Protein 5Y90 (pdb70)

Organism: Homo sapiens (NCBI:txid9606)

Radius of gyration: 20.75 Å; Cα contacts (8 Å, |Δi|>4): 525; chains: 1; bounding box: 51×71×50 Å

Solvent-accessible surface area: 16632 Å² total; per-residue (Å²): 78,0,137,2,78,6,50,74,95,200,40,120,4,96,43,146,42,7,48,82,63,30,110,55,31,103,62,78,91,15,32,19,60,84,13,83,0,146,122,48,42,70,52,2,7,0,28,26,17,100,187,106,25,86,178,122,71,21,133,53,7,87,97,6,21,70,5,3,92,89,0,134,93,3,82,60,0,3,32,23,37,12,38,4,133,52,131,86,19,26,25,2,0,8,25,47,20,45,9,12,0,68,102,0,36,128,76,46,151,18,63,2,40,33,112,0,0,0,45,0,0,10,4,0,0,56,0,4,74,20,0,73,105,122,42,55,19,27,4,82,40,2,38,4,38,3,1,25,0,8,117,166,16,48,8,12,0,10,25,63,16,0,27,58,130,52,50,10,21,26,13,0,10,13,51,44,92,39,80,62,110,119,63,113,64,151,18,17,41,3,2,0,0,8,0,0,0,0,1,4,14,1,0,27,14,102,43,18,10,91,117,30,168,86,106,143,61,14,35,40,56,0,64,136,88,137,35,20,69,10,37,65,168,66,74,24,45,55,60,0,56,44,0,0,122,49,0,1,35,57,46,4,156,163,6,13,105,6,82,137,2,23,120,29,60,3,0,91,138,16,59,110,58,168,27,91,9,21,55,25,7,112,69,14,40,74,157,35,125,94,162,130,140,164,99,160,100,158,151,99,180,141,200,198

GO terms:
  GO:0045893 positive regulation of DNA-templated transcription (P, IMP)
  GO:0070374 positive regulation of ERK1 and ERK2 cascade (P, IMP)
  GO:0007165 signal transduction (P, TAS)
  GO:0038095 Fc-epsilon receptor signaling pathway (P, TAS)
  GO:0008545 JUN kinase kinase activity (F, TAS)
  GO:0005829 cytosol (C, TAS)
  GO:0090398 cellular senescence (P, TAS)
  GO:0007254 JNK cascade (P, TAS)
  GO:0005515 protein binding (F, IPI)
  GO:0032206 positive regulation of telomere maintenance (P, IMP)
  GO:0019899 enzyme binding (F, IPI)
  GO:0051019 mitogen-activated protein kinase binding (F, EXP)
  GO:0051019 mitogen-activated protein kinase binding (F, IPI)
  GO:0000287 magnesium ion binding (F, IDA)
  GO:0004708 MAP kinase kinase activity (F, IDA)
  GO:0034612 response to tumor necrosis factor (P, IDA)
  GO:0009408 response to heat (P, IDA)
  GO:0009411 response to UV (P, IDA)
  GO:0051403 stress-activated MAPK cascade (P, IDA)
  GO:0006970 response to osmotic stress (P, IDA)

Structure (mmCIF, N/CA/C/O backbone):
data_5Y90
#
_entry.id   5Y90
#
_cell.length_a   52.396
_cell.length_b   70.607
_cell.length_c   92.155
_cell.angle_alpha   90.00
_cell.angle_beta   90.00
_cell.angle_gamma   90.00
#
_symmetry.space_group_name_H-M   'P 21 21 21'
#
loop_
_entity.id
_entity.type
_entity.pdbx_description
1 polymer 'Dual specificity mitogen-activated protein kinase kinase 7'
2 non-polymer GLYCEROL
3 water water
#
loop_
_atom_site.group_PDB
_atom_site.id
_atom_site.type_symbol
_atom_site.label_atom_id
_atom_site.label_alt_id
_atom_site.label_comp_id
_atom_site.label_asym_id
_atom_site.label_entity_id
_atom_site.label_seq_id
_atom_site.pdbx_PDB_ins_code
_atom_site.Cartn_x
_atom_site.Cartn_y
_atom_site.Cartn_z
_atom_site.occupancy
_atom_site.B_iso_or_equiv
_atom_site.auth_seq_id
_atom_site.auth_comp_id
_atom_site.auth_asym_id
_atom_site.auth_atom_id
_atom_site.pdbx_PDB_model_num
ATOM 1 N N . THR A 1 1 ? -6.533 26.989 -30.660 1.00 48.27 119 THR A N 1
ATOM 2 C CA . THR A 1 1 ? -6.261 27.303 -29.200 1.00 42.28 119 THR A CA 1
ATOM 3 C C . THR A 1 1 ? -7.242 26.676 -28.210 1.00 56.19 119 THR A C 1
ATOM 4 O O . THR A 1 1 ? -8.503 26.688 -28.343 1.00 43.63 119 THR A O 1
ATOM 8 N N . GLY A 1 2 ? -6.647 26.133 -27.179 1.00 34.11 120 GLY A N 1
ATOM 9 C CA . GLY A 1 2 ? -7.430 25.635 -26.090 1.00 26.40 120 GLY A CA 1
ATOM 10 C C . GLY A 1 2 ? -7.599 26.720 -25.065 1.00 34.27 120 GLY A C 1
ATOM 11 O O . GLY A 1 2 ? -6.684 27.515 -24.870 1.00 33.64 120 GLY A O 1
ATOM 12 N N . TYR A 1 3 ? -8.726 26.710 -24.354 1.00 24.26 121 TYR A N 1
ATOM 13 C CA . TYR A 1 3 ? -8.902 27.603 -23.229 1.00 25.16 121 TYR A CA 1
ATOM 14 C C . TYR A 1 3 ? -9.091 26.725 -21.996 1.00 23.16 121 TYR A C 1
ATOM 15 O O . TYR A 1 3 ? -10.023 25.979 -21.938 1.00 24.51 121 TYR A O 1
ATOM 24 N N . LEU A 1 4 ? -8.202 26.822 -21.024 1.00 19.36 122 LEU A N 1
ATOM 25 C CA . LEU A 1 4 ? -8.240 25.963 -19.799 1.00 18.98 122 LEU A CA 1
ATOM 26 C C . LEU A 1 4 ? -8.447 26.841 -18.578 1.00 16.11 122 LEU A C 1
ATOM 27 O O . LEU A 1 4 ? -7.789 27.878 -18.469 1.00 19.46 122 LEU A O 1
ATOM 32 N N . THR A 1 5 ? -9.338 26.402 -17.686 1.00 15.73 123 THR A N 1
ATOM 33 C CA . THR A 1 5 ? -9.465 27.019 -16.373 1.00 15.85 123 THR A CA 1
ATOM 34 C C . THR A 1 5 ? -9.007 25.939 -15.395 1.00 15.07 123 THR A C 1
ATOM 35 O O . THR A 1 5 ? -9.643 24.885 -15.283 1.00 15.28 123 THR A O 1
ATOM 39 N N . ILE A 1 6 ? -7.847 26.165 -14.769 1.00 15.28 124 ILE A N 1
ATOM 40 C CA . ILE A 1 6 ? -7.255 25.143 -13.893 1.00 13.73 124 ILE A CA 1
ATOM 41 C C . ILE A 1 6 ? -6.393 25.915 -12.894 1.00 14.24 124 ILE A C 1
ATOM 42 O O . ILE A 1 6 ? -5.796 26.947 -13.198 1.00 14.86 124 ILE A O 1
ATOM 47 N N . GLY A 1 7 ? -6.287 25.360 -11.707 1.00 13.76 125 GLY A N 1
ATOM 48 C CA . GLY A 1 7 ? -5.449 25.985 -10.679 1.00 14.10 125 GLY A CA 1
ATOM 49 C C . GLY A 1 7 ? -5.880 27.375 -10.274 1.00 14.25 125 GLY A C 1
ATOM 50 O O . GLY A 1 7 ? -5.036 28.146 -9.762 1.00 14.78 125 GLY A O 1
ATOM 51 N N . GLY A 1 8 ? -7.150 27.685 -10.534 1.00 16.19 126 GLY A N 1
ATOM 52 C CA . GLY A 1 8 ? -7.701 29.007 -10.236 1.00 18.72 126 GLY A CA 1
ATOM 53 C C . GLY A 1 8 ? -7.510 30.080 -11.301 1.00 20.80 126 GLY A C 1
ATOM 54 O O . GLY A 1 8 ? -7.913 31.191 -11.125 1.00 26.39 126 GLY A O 1
ATOM 55 N N . GLN A 1 9 ? -6.838 29.694 -12.361 1.00 17.72 127 GLN A N 1
ATOM 56 C CA A GLN A 1 9 ? -6.429 30.644 -13.414 0.50 17.66 127 GLN A CA 1
ATOM 57 C CA B GLN A 1 9 ? -6.438 30.624 -13.419 0.50 19.41 127 GLN A CA 1
ATOM 58 C C . GLN A 1 9 ? -7.010 30.223 -14.793 1.00 19.45 127 GLN A C 1
ATOM 59 O O . GLN A 1 9 ? -7.353 29.074 -15.009 1.00 21.03 127 GLN A O 1
ATOM 70 N N . ARG A 1 10 ? -6.985 31.159 -15.706 1.00 19.26 128 ARG A N 1
ATOM 71 C CA . ARG A 1 10 ? -7.349 30.926 -17.114 1.00 19.49 128 ARG A CA 1
ATOM 72 C C . ARG A 1 10 ? -6.114 30.923 -17.962 1.00 19.42 128 ARG A C 1
ATOM 73 O O . ARG A 1 10 ? -5.245 31.845 -17.836 1.00 24.90 128 ARG A O 1
ATOM 81 N N . TYR A 1 11 ? -6.016 30.017 -18.900 1.00 18.48 129 TYR A N 1
ATOM 82 C CA . TYR A 1 11 ? -4.884 29.901 -19.781 1.00 21.32 129 TYR A CA 1
ATOM 83 C C . TYR A 1 11 ? -5.333 29.718 -21.211 1.00 21.57 129 TYR A C 1
ATOM 84 O O . TYR A 1 11 ? -6.257 28.980 -21.481 1.00 22.27 129 TYR A O 1
ATOM 93 N N . GLN A 1 12 ? -4.649 30.393 -22.136 1.00 24.04 130 GLN A N 1
ATOM 94 C CA A GLN A 1 12 ? -4.835 30.151 -23.545 0.50 26.84 130 GLN A CA 1
ATOM 95 C CA B GLN A 1 12 ? -4.731 30.114 -23.596 0.50 26.15 130 GLN A CA 1
ATOM 96 C C . GLN A 1 12 ? -3.697 29.096 -23.856 1.00 27.40 130 GLN A C 1
ATOM 97 O O . GLN A 1 12 ? -2.542 29.280 -23.560 1.00 38.94 130 GLN A O 1
ATOM 108 N N . ALA A 1 13 ? -4.045 27.943 -24.336 1.00 29.06 131 ALA A N 1
ATOM 109 C CA . ALA A 1 13 ? -3.082 26.842 -24.499 1.00 32.95 131 ALA A CA 1
ATOM 110 C C . ALA A 1 13 ? -3.168 26.279 -25.898 1.00 31.45 131 ALA A C 1
ATOM 111 O O . ALA A 1 13 ? -4.160 26.416 -26.494 1.00 35.59 131 ALA A O 1
ATOM 113 N N . GLU A 1 14 ? -2.098 25.663 -26.387 1.00 34.54 132 GLU A N 1
ATOM 114 C CA . GLU A 1 14 ? -2.079 24.855 -27.637 1.00 45.54 132 GLU A CA 1
ATOM 115 C C . GLU A 1 14 ? -1.898 23.375 -27.355 1.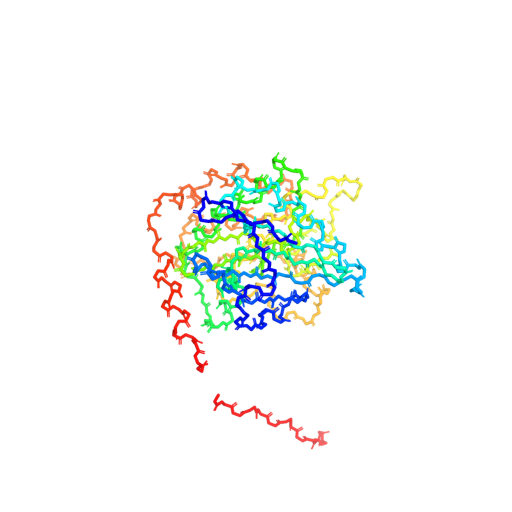00 31.72 132 GLU A C 1
ATOM 116 O O . GLU A 1 14 ? -1.193 22.997 -26.390 1.00 44.00 132 GLU A O 1
ATOM 122 N N . ILE A 1 15 ? -2.680 22.552 -28.062 1.00 45.58 133 ILE A N 1
ATOM 123 C CA . ILE A 1 15 ? -2.766 21.122 -27.745 1.00 34.10 133 ILE A CA 1
ATOM 124 C C . ILE A 1 15 ? -1.391 20.438 -27.869 1.00 36.05 133 ILE A C 1
ATOM 125 O O . ILE A 1 15 ? -0.982 19.742 -26.969 1.00 37.65 133 ILE A O 1
ATOM 130 N N . ASN A 1 16 ? -0.656 20.658 -28.976 1.00 30.76 134 ASN A N 1
ATOM 131 C CA . ASN A 1 16 ? 0.767 20.200 -29.077 1.00 36.69 134 ASN A CA 1
ATOM 132 C C . ASN A 1 16 ? 1.766 20.582 -27.868 1.00 35.70 134 ASN A C 1
ATOM 133 O O . ASN A 1 16 ? 2.762 19.873 -27.610 1.00 69.19 134 ASN A O 1
ATOM 138 N N . ASP A 1 17 ? 1.468 21.687 -27.180 1.00 37.11 135 ASP A N 1
ATOM 139 C CA . ASP A 1 17 ? 2.099 22.080 -25.856 1.00 36.57 135 ASP A CA 1
ATOM 140 C C . ASP A 1 17 ? 2.030 21.045 -24.681 1.00 29.26 135 ASP A C 1
ATOM 141 O O . ASP A 1 17 ? 3.060 20.862 -23.963 1.00 34.69 135 ASP A O 1
ATOM 146 N N . LEU A 1 18 ? 0.825 20.466 -24.399 1.00 29.93 136 LEU A N 1
ATOM 147 C CA . LEU A 1 18 ? 0.578 19.401 -23.418 1.00 21.76 136 LEU A CA 1
ATOM 148 C C . LEU A 1 18 ? 1.568 18.264 -23.621 1.00 19.08 136 LEU A C 1
ATOM 149 O O . LEU A 1 18 ? 1.773 17.765 -24.723 1.00 23.14 136 LEU A O 1
ATOM 154 N N . GLU A 1 19 ? 2.132 17.821 -22.512 1.00 18.74 137 GLU A N 1
ATOM 155 C CA . GLU A 1 19 ? 3.096 16.716 -22.547 1.00 20.85 137 GLU A CA 1
ATOM 156 C C . GLU A 1 19 ? 2.274 15.415 -22.501 1.00 18.07 137 GLU A C 1
ATOM 157 O O . GLU A 1 19 ? 1.462 15.207 -21.574 1.00 18.37 137 GLU A O 1
ATOM 163 N N . ASN A 1 20 ? 2.466 14.558 -23.474 1.00 19.62 138 ASN A N 1
ATOM 164 C CA . ASN A 1 20 ? 1.718 13.321 -23.536 1.00 19.31 138 ASN A CA 1
ATOM 165 C C . ASN A 1 20 ? 2.416 12.234 -22.713 1.00 19.71 138 ASN A C 1
ATOM 166 O O . ASN A 1 20 ? 3.502 11.787 -23.099 1.00 22.89 138 ASN A O 1
ATOM 171 N N . LEU A 1 21 ? 1.707 11.807 -21.653 1.00 18.30 139 LEU A N 1
ATOM 172 C CA . LEU A 1 21 ? 2.233 10.805 -20.723 1.00 19.84 139 LEU A CA 1
ATOM 173 C C . LEU A 1 21 ? 1.724 9.407 -21.034 1.00 21.38 139 LEU A C 1
ATOM 174 O O . LEU A 1 21 ? 2.023 8.481 -20.348 1.00 30.02 139 LEU A O 1
ATOM 179 N N . GLY A 1 22 ? 0.960 9.264 -22.110 1.00 20.55 140 GLY A N 1
ATOM 180 C CA . GLY A 1 22 ? 0.494 8.011 -22.637 1.00 24.57 140 GLY A CA 1
ATOM 181 C C . GLY A 1 22 ? -1.000 7.849 -22.606 1.00 21.30 140 GLY A C 1
ATOM 182 O O . GLY A 1 22 ? -1.733 8.545 -21.870 1.00 22.25 140 GLY A O 1
ATOM 183 N N . GLU A 1 23 ? -1.458 6.861 -23.369 1.00 24.11 141 GLU A N 1
ATOM 184 C CA . GLU A 1 23 ? -2.874 6.527 -23.428 1.00 24.52 141 GLU A CA 1
ATOM 185 C C . GLU A 1 23 ? -3.292 5.926 -22.077 1.00 27.35 141 GLU A C 1
ATOM 186 O O . GLU A 1 23 ? -2.531 5.183 -21.444 1.00 36.03 141 GLU A O 1
ATOM 192 N N . MET A 1 24 ? -4.525 6.208 -21.697 1.00 25.27 142 MET A N 1
ATOM 193 C CA A MET A 1 24 ? -5.116 5.719 -20.479 0.50 26.65 142 MET A CA 1
ATOM 194 C CA B MET A 1 24 ? -5.111 5.649 -20.503 0.50 29.82 142 MET A CA 1
ATOM 195 C C . MET A 1 24 ? -6.521 5.126 -20.665 1.00 34.34 142 MET A C 1
ATOM 196 O O . MET A 1 24 ? -7.211 5.405 -21.640 1.00 42.26 142 MET A O 1
ATOM 205 N N . GLY A 1 25 ? -6.924 4.271 -19.723 1.00 43.42 143 GLY A N 1
ATOM 206 C CA . GLY A 1 25 ? -8.306 3.801 -19.632 1.00 56.32 143 GLY A CA 1
ATOM 207 C C . GLY A 1 25 ? -8.762 3.216 -20.944 1.00 74.43 143 GLY A C 1
ATOM 208 O O . GLY A 1 25 ? -9.660 3.759 -21.609 1.00 116.32 143 GLY A O 1
ATOM 209 N N . SER A 1 26 ? -8.111 2.118 -21.330 1.00 69.54 144 SER A N 1
ATOM 210 C CA . SER A 1 26 ? -8.548 1.350 -22.502 1.00 115.41 144 SER A CA 1
ATOM 211 C C . SER A 1 26 ? -9.885 0.616 -22.260 1.00 154.43 144 SER A C 1
ATOM 212 O O . SER A 1 26 ? -10.522 0.152 -23.219 1.00 267.31 144 SER A O 1
ATOM 215 N N . GLY A 1 27 ? -10.305 0.528 -20.993 1.00 140.11 145 GLY A N 1
ATOM 216 C CA . GLY A 1 27 ? -11.534 -0.172 -20.609 1.00 129.16 145 GLY A CA 1
ATOM 217 C C . GLY A 1 27 ? -12.758 0.702 -20.357 1.00 171.94 145 GLY A C 1
ATOM 218 O O . GLY A 1 27 ? -13.282 0.717 -19.240 1.00 185.85 145 GLY A O 1
ATOM 219 N N . THR A 1 28 ? -13.202 1.435 -21.384 1.00 204.43 146 THR A N 1
ATOM 220 C CA . THR A 1 28 ? -14.479 2.198 -21.363 1.00 167.94 146 THR A CA 1
ATOM 221 C C . THR A 1 28 ? -14.563 3.173 -22.537 1.00 131.20 146 THR A C 1
ATOM 222 O O . THR A 1 28 ? -14.678 4.402 -22.340 1.00 153.88 146 THR A O 1
ATOM 226 N N . CYS A 1 29 ? -14.609 2.593 -23.735 1.00 102.24 147 CYS A N 1
ATOM 227 C CA . CYS A 1 29 ? -14.006 3.174 -24.919 1.00 100.29 147 CYS A CA 1
ATOM 228 C C . CYS A 1 29 ? -14.375 4.608 -25.271 1.00 152.12 147 CYS A C 1
ATOM 229 O O . CYS A 1 29 ? -15.404 5.183 -24.873 1.00 183.77 147 CYS A O 1
ATOM 232 N N . GLY A 1 30 ? -13.490 5.137 -26.090 1.00 81.66 148 GLY A N 1
ATOM 233 C CA . GLY A 1 30 ? -13.183 6.547 -26.109 1.00 71.88 148 GLY A CA 1
ATOM 234 C C . GLY A 1 30 ? -11.681 6.608 -25.795 1.00 57.12 148 GLY A C 1
ATOM 235 O O . GLY A 1 30 ? -11.195 5.994 -24.847 1.00 91.65 148 GLY A O 1
ATOM 236 N N . GLN A 1 31 ? -10.975 7.348 -26.631 1.00 31.60 149 GLN A N 1
ATOM 237 C CA . GLN A 1 31 ? -9.527 7.591 -26.521 1.00 25.93 149 GLN A CA 1
ATOM 238 C C . GLN A 1 31 ? -9.234 8.673 -25.517 1.00 21.62 149 GLN A C 1
ATOM 239 O O . GLN A 1 31 ? -9.777 9.792 -25.622 1.00 22.51 149 GLN A O 1
ATOM 245 N N . VAL A 1 32 ? -8.393 8.357 -24.518 1.00 21.47 150 VAL A N 1
ATOM 246 C CA . VAL A 1 32 ? -8.081 9.276 -23.433 1.00 17.22 150 VAL A CA 1
ATOM 247 C C . VAL A 1 32 ? -6.578 9.232 -23.221 1.00 18.43 150 VAL A C 1
ATOM 248 O O . VAL A 1 32 ? -5.972 8.138 -23.230 1.00 21.97 150 VAL A O 1
ATOM 252 N N . TRP A 1 33 ? -5.996 10.418 -22.996 1.00 15.62 151 TRP A N 1
ATOM 253 C CA . TRP A 1 33 ? -4.570 10.574 -22.793 1.00 15.77 151 TRP A CA 1
ATOM 254 C C . TRP A 1 33 ? -4.286 11.175 -21.441 1.00 14.88 151 TRP A C 1
ATOM 255 O O . TRP A 1 33 ? -4.939 12.119 -21.022 1.00 15.46 151 TRP A O 1
ATOM 266 N N . LYS A 1 34 ? -3.306 10.627 -20.744 1.00 14.99 152 LYS A N 1
ATOM 267 C CA . LYS A 1 34 ? -2.776 11.288 -19.541 1.00 14.40 152 LYS A CA 1
ATOM 268 C C . LYS A 1 34 ? -1.800 12.361 -19.974 1.00 14.07 152 LYS A C 1
ATOM 269 O O . LYS A 1 34 ? -0.883 12.041 -20.745 1.00 16.51 152 LYS A O 1
ATOM 275 N N . MET A 1 35 ? -2.014 13.621 -19.550 1.00 13.62 153 MET A N 1
ATOM 276 C CA . MET A 1 35 ? -1.161 14.675 -20.066 1.00 14.41 153 MET A CA 1
ATOM 277 C C . MET A 1 35 ? -0.752 15.599 -18.923 1.00 14.58 153 MET A C 1
ATOM 278 O O . MET A 1 35 ? -1.497 15.820 -17.969 1.00 15.93 153 MET A O 1
ATOM 283 N N . ARG A 1 36 ? 0.414 16.218 -19.077 1.00 15.49 154 ARG A N 1
ATOM 284 C CA . ARG A 1 36 ? 0.830 17.277 -18.165 1.00 15.17 154 ARG A CA 1
ATOM 285 C C . ARG A 1 36 ? 0.705 18.632 -18.834 1.00 15.61 154 ARG A C 1
ATOM 286 O O . ARG A 1 36 ? 1.184 18.829 -19.982 1.00 17.16 154 ARG A O 1
ATOM 294 N N . PHE A 1 37 ? 0.085 19.579 -18.150 1.00 15.09 155 PHE A N 1
ATOM 295 C CA . PHE A 1 37 ? 0.082 20.954 -18.581 1.00 16.09 155 PHE A CA 1
ATOM 296 C C . PHE A 1 37 ? 1.350 21.627 -18.117 1.00 17.93 155 PHE A C 1
ATOM 297 O O . PHE A 1 37 ? 1.522 21.868 -16.898 1.00 17.57 155 PHE A O 1
ATOM 305 N N . ARG A 1 38 ? 2.256 21.872 -19.055 1.00 19.22 156 ARG A N 1
ATOM 306 C CA . ARG A 1 38 ? 3.593 22.253 -18.671 1.00 21.43 156 ARG A CA 1
ATOM 307 C C . ARG A 1 38 ? 3.640 23.609 -17.912 1.00 22.28 156 ARG A C 1
ATOM 308 O O . ARG A 1 38 ? 4.505 23.756 -17.010 1.00 31.36 156 ARG A O 1
ATOM 316 N N . LYS A 1 39 ? 2.691 24.510 -18.157 1.00 21.89 157 LYS A N 1
ATOM 317 C CA . LYS A 1 39 ? 2.669 25.842 -17.503 1.00 25.82 157 LYS A CA 1
ATOM 318 C C . LYS A 1 39 ? 2.433 25.763 -15.992 1.00 25.18 157 LYS A C 1
ATOM 319 O O . LYS A 1 39 ? 2.848 26.645 -15.262 1.00 29.64 157 LYS A O 1
ATOM 325 N N . THR A 1 40 ? 1.708 24.722 -15.518 1.00 19.35 158 THR A N 1
ATOM 326 C CA . THR A 1 40 ? 1.336 24.649 -14.128 1.00 21.98 158 THR A CA 1
ATOM 327 C C . THR A 1 40 ? 1.868 23.412 -13.430 1.00 21.28 158 THR A C 1
ATOM 328 O O . THR A 1 40 ? 1.866 23.421 -12.215 1.00 25.81 158 THR A O 1
ATOM 332 N N . GLY A 1 41 ? 2.135 22.322 -14.173 1.00 18.94 159 GLY A N 1
ATOM 333 C CA . GLY A 1 41 ? 2.398 21.012 -13.594 1.00 19.40 159 GLY A CA 1
ATOM 334 C C . GLY A 1 41 ? 1.206 20.143 -13.297 1.00 17.71 159 GLY A C 1
ATOM 335 O O . GLY A 1 41 ? 1.409 19.004 -12.857 1.00 17.94 159 GLY A O 1
ATOM 336 N N . HIS A 1 42 ? 0.011 20.639 -13.568 1.00 14.88 160 HIS A N 1
ATOM 337 C CA . HIS A 1 42 ? -1.115 19.750 -13.364 1.00 13.99 160 HIS A CA 1
ATOM 338 C C . HIS A 1 42 ? -1.049 18.612 -14.358 1.00 14.03 160 HIS A C 1
ATOM 339 O O . HIS A 1 42 ? -0.716 18.780 -15.540 1.00 15.01 160 HIS A O 1
ATOM 346 N N . VAL A 1 43 ? -1.453 17.459 -13.862 1.00 13.22 161 VAL A N 1
ATOM 347 C CA . VAL A 1 43 ? -1.571 16.238 -14.654 1.00 13.58 161 VAL A CA 1
ATOM 348 C C . VAL A 1 43 ? -3.053 15.936 -14.792 1.00 13.21 161 VAL A C 1
ATOM 349 O O . VAL A 1 43 ? -3.773 15.828 -13.796 1.00 14.22 161 VAL A O 1
ATOM 353 N N . ILE A 1 44 ? -3.516 15.825 -16.024 1.00 13.14 162 ILE A N 1
ATOM 354 C CA . ILE A 1 44 ? -4.930 15.816 -16.372 1.00 11.96 162 ILE A CA 1
ATOM 355 C C . ILE A 1 44 ? -5.211 14.653 -17.337 1.00 11.89 162 ILE A C 1
ATOM 356 O O . ILE A 1 44 ? -4.294 14.013 -17.857 1.00 13.57 162 ILE A O 1
ATOM 361 N N . ALA A 1 45 ? -6.505 14.402 -17.547 1.00 11.65 163 ALA A N 1
ATOM 362 C CA . ALA A 1 45 ? -6.961 13.450 -18.560 1.00 11.93 163 ALA A CA 1
ATOM 363 C C . ALA A 1 45 ? -7.443 14.263 -19.736 1.00 13.39 163 ALA A C 1
ATOM 364 O O . ALA A 1 45 ? -8.108 15.259 -19.582 1.00 18.15 163 ALA A O 1
ATOM 366 N N . VAL A 1 46 ? -7.065 13.862 -20.941 1.00 11.65 164 VAL A N 1
ATOM 367 C CA . VAL A 1 46 ? -7.524 14.559 -22.121 1.00 11.96 164 VAL A CA 1
ATOM 368 C C . VAL A 1 46 ? -8.237 13.561 -23.016 1.00 12.64 164 VAL A C 1
ATOM 369 O O . VAL A 1 46 ? -7.623 12.632 -23.574 1.00 14.65 164 VAL A O 1
ATOM 373 N N . LYS A 1 47 ? -9.542 13.725 -23.167 1.00 12.04 165 LYS A N 1
ATOM 374 C CA A LYS A 1 47 ? -10.342 12.870 -24.051 0.50 13.70 165 LYS A CA 1
ATOM 375 C CA B LYS A 1 47 ? -10.319 12.885 -24.066 0.50 14.09 165 LYS A CA 1
ATOM 376 C C . LYS A 1 47 ? -10.176 13.405 -25.476 1.00 13.82 165 LYS A C 1
ATOM 377 O O . LYS A 1 47 ? -10.271 14.587 -25.711 1.00 18.13 165 LYS A O 1
ATOM 388 N N . GLN A 1 48 ? -9.980 12.499 -26.447 1.00 15.59 166 GLN A N 1
ATOM 389 C CA . GLN A 1 48 ? -9.932 12.858 -27.862 1.00 16.82 166 GLN A CA 1
ATOM 390 C C . GLN A 1 48 ? -11.144 12.347 -28.566 1.00 16.89 166 GLN A C 1
ATOM 391 O O . GLN A 1 48 ? -11.324 11.139 -28.705 1.00 23.11 166 GLN A O 1
ATOM 397 N N . MET A 1 49 ? -12.015 13.246 -29.005 1.00 15.17 167 MET A N 1
ATOM 398 C CA . MET A 1 49 ? -13.190 12.913 -29.753 1.00 15.51 167 MET A CA 1
ATOM 399 C C . MET A 1 49 ? -12.930 13.215 -31.215 1.00 15.76 167 MET A C 1
ATOM 400 O O . MET A 1 49 ? -12.815 14.386 -31.613 1.00 16.20 167 MET A O 1
ATOM 405 N N . ARG A 1 50 ? -12.768 12.157 -32.002 1.00 18.24 168 ARG A N 1
ATOM 406 C CA . ARG A 1 50 ? -12.413 12.329 -33.404 1.00 19.13 168 ARG A CA 1
ATOM 407 C C . ARG A 1 50 ? -13.632 12.705 -34.219 1.00 18.06 168 ARG A C 1
ATOM 408 O O . ARG A 1 50 ? -14.750 12.154 -34.074 1.00 21.96 168 ARG A O 1
ATOM 416 N N . ARG A 1 51 ? -13.416 13.657 -35.151 1.00 19.51 169 ARG A N 1
ATOM 417 C CA . ARG A 1 51 ? -14.465 14.042 -36.061 1.00 20.65 169 ARG A CA 1
ATOM 418 C C . ARG A 1 51 ? -14.945 12.867 -36.887 1.00 23.02 169 ARG A C 1
ATOM 419 O O . ARG A 1 51 ? -16.132 12.817 -37.114 1.00 26.97 169 ARG A O 1
ATOM 427 N N . SER A 1 52 ? -14.019 11.913 -37.167 1.00 27.02 170 SER A N 1
ATOM 428 C CA . SER A 1 52 ? -14.306 10.689 -37.892 1.00 31.24 170 SER A CA 1
ATOM 429 C C . SER A 1 52 ? -14.980 9.637 -37.050 1.00 31.57 170 SER A C 1
ATOM 430 O O . SER A 1 52 ? -15.314 8.548 -37.584 1.00 40.74 170 SER A O 1
ATOM 433 N N . GLY A 1 53 ? -15.132 9.869 -35.743 1.00 29.56 171 GLY A N 1
ATOM 434 C CA . GLY A 1 53 ? -15.463 8.767 -34.859 1.00 35.51 171 GLY A CA 1
ATOM 435 C C . GLY A 1 53 ? -16.882 8.243 -34.987 1.00 40.58 171 GLY A C 1
ATOM 436 O O . GLY A 1 53 ? -17.739 8.822 -35.702 1.00 37.77 171 GLY A O 1
ATOM 437 N N . ASN A 1 54 ? -17.146 7.150 -34.274 1.00 47.51 172 ASN A N 1
ATOM 438 C CA . ASN A 1 54 ? -18.460 6.555 -34.301 1.00 56.36 172 ASN A CA 1
ATOM 439 C C . ASN A 1 54 ? -19.457 7.582 -33.966 1.00 51.92 172 ASN A C 1
ATOM 440 O O . ASN A 1 54 ? -19.237 8.283 -32.886 1.00 38.45 172 ASN A O 1
ATOM 445 N N . LYS A 1 55 ? -20.577 7.731 -34.644 1.00 57.80 173 LYS A N 1
ATOM 446 C CA . LYS A 1 55 ? -21.518 8.840 -34.344 1.00 39.76 173 LYS A CA 1
ATOM 447 C C . LYS A 1 55 ? -22.248 8.737 -32.960 1.00 39.46 173 LYS A C 1
ATOM 448 O O . LYS A 1 55 ? -22.519 9.773 -32.274 1.00 37.69 173 LYS A O 1
ATOM 454 N N . GLU A 1 56 ? -22.487 7.495 -32.549 1.00 43.92 174 GLU A N 1
ATOM 455 C CA . GLU A 1 56 ? -23.205 7.213 -31.291 1.00 43.89 174 GLU A CA 1
ATOM 456 C C . GLU A 1 56 ? -22.276 7.544 -30.142 1.00 42.06 174 GLU A C 1
ATOM 457 O O . GLU A 1 56 ? -22.696 8.167 -29.169 1.00 41.73 174 GLU A O 1
ATOM 463 N N . GLU A 1 57 ? -21.016 7.120 -30.257 1.00 35.77 175 GLU A N 1
ATOM 464 C CA . GLU A 1 57 ? -20.024 7.482 -29.244 1.00 38.43 175 GLU A CA 1
ATOM 465 C C . GLU A 1 57 ? -19.858 8.992 -29.116 1.00 26.65 175 GLU A C 1
ATOM 466 O O . GLU A 1 57 ? -19.854 9.540 -27.975 1.00 25.24 175 GLU A O 1
ATOM 472 N N . ASN A 1 58 ? -19.771 9.693 -30.258 1.00 25.20 176 ASN A N 1
ATOM 473 C CA . ASN A 1 58 ? -19.638 11.163 -30.188 1.00 20.88 176 ASN A CA 1
ATOM 474 C C . ASN A 1 58 ? -20.812 11.832 -29.584 1.00 21.74 176 ASN A C 1
ATOM 475 O O . ASN A 1 58 ? -20.656 12.779 -28.828 1.00 19.69 176 ASN A O 1
ATOM 480 N N . LYS A 1 59 ? -21.996 11.301 -29.866 1.00 22.70 177 LYS A N 1
ATOM 481 C CA . LYS A 1 59 ? -23.228 11.845 -29.358 1.00 25.71 177 LYS A CA 1
ATOM 482 C C . LYS A 1 59 ? -23.173 11.812 -27.809 1.00 21.25 177 LYS A C 1
ATOM 483 O O . LYS A 1 59 ? -23.513 12.751 -27.121 1.00 22.13 177 LYS A O 1
ATOM 489 N N . ARG A 1 60 ? -22.743 10.652 -27.272 1.00 23.02 178 ARG A N 1
ATOM 490 C CA A ARG A 1 60 ? -22.725 10.461 -25.830 0.50 23.34 178 ARG A CA 1
ATOM 491 C CA B ARG A 1 60 ? -22.673 10.379 -25.827 0.50 21.56 178 ARG A CA 1
ATOM 492 C C . ARG A 1 60 ? -21.650 11.383 -25.233 1.00 20.08 178 ARG A C 1
ATOM 493 O O . ARG A 1 60 ? -21.872 12.000 -24.202 1.00 20.69 178 ARG A O 1
ATOM 508 N N . ILE A 1 61 ? -20.477 11.444 -25.838 1.00 17.31 179 ILE A N 1
ATOM 509 C CA . ILE A 1 61 ? -19.424 12.326 -25.382 1.00 16.51 179 ILE A CA 1
ATOM 510 C C . ILE A 1 61 ? -19.899 13.741 -25.245 1.00 15.52 179 ILE A C 1
ATOM 511 O O . ILE A 1 61 ? -19.693 14.440 -24.232 1.00 14.59 179 ILE A O 1
ATOM 516 N N . LEU A 1 62 ? -20.581 14.246 -26.275 1.00 15.61 180 LEU A N 1
ATOM 517 C CA . LEU A 1 62 ? -21.061 15.609 -26.275 1.00 15.49 180 LEU A CA 1
ATOM 518 C C . LEU A 1 62 ? -22.140 15.864 -25.240 1.00 17.32 180 LEU A C 1
ATOM 519 O O . LEU A 1 62 ? -22.167 16.889 -24.603 1.00 16.07 180 LEU A O 1
ATOM 524 N N . MET A 1 63 ? -23.066 14.906 -25.082 1.00 16.80 181 MET A N 1
ATOM 525 C CA A MET A 1 63 ? -24.148 15.059 -24.075 0.50 17.95 181 MET A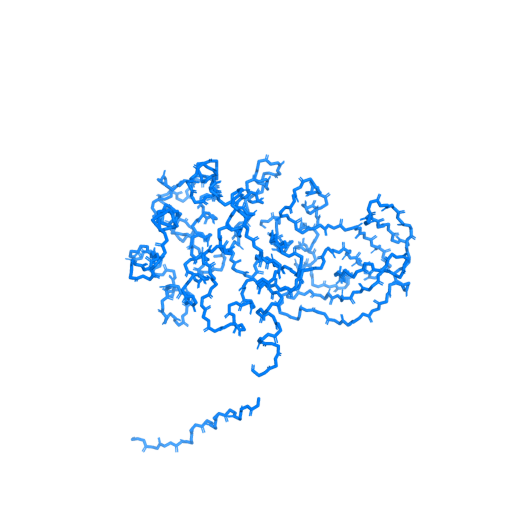 CA 1
ATOM 526 C CA B MET A 1 63 ? -24.148 15.070 -24.079 0.50 18.47 181 MET A CA 1
ATOM 527 C C . MET A 1 63 ? -23.546 15.115 -22.665 1.00 16.33 181 MET A C 1
ATOM 528 O O . MET A 1 63 ? -23.960 15.904 -21.792 1.00 18.55 181 MET A O 1
ATOM 537 N N . ASP A 1 64 ? -22.635 14.204 -22.423 1.00 14.63 182 ASP A N 1
ATOM 538 C CA . ASP A 1 64 ? -21.960 14.162 -21.138 1.00 15.88 182 ASP A CA 1
ATOM 539 C C . ASP A 1 64 ? -21.196 15.468 -20.856 1.00 14.75 182 ASP A C 1
ATOM 540 O O . ASP A 1 64 ? -21.217 16.018 -19.763 1.00 14.82 182 ASP A O 1
ATOM 545 N N . LEU A 1 65 ? -20.463 15.937 -21.886 1.00 13.72 183 LEU A N 1
ATOM 546 C CA . LEU A 1 65 ? -19.717 17.174 -21.741 1.00 14.11 183 LEU A CA 1
ATOM 547 C C . LEU A 1 65 ? -20.635 18.326 -21.395 1.00 16.17 183 LEU A C 1
ATOM 548 O O . LEU A 1 65 ? -20.297 19.154 -20.569 1.00 15.69 183 LEU A O 1
ATOM 553 N N . ASP A 1 66 ? -21.769 18.396 -22.034 1.00 14.74 184 ASP A N 1
ATOM 554 C CA . ASP A 1 66 ? -22.705 19.466 -21.775 1.00 17.44 184 ASP A CA 1
ATOM 555 C C . ASP A 1 66 ? -23.072 19.557 -20.269 1.00 17.05 184 ASP A C 1
ATOM 556 O O . ASP A 1 66 ? -23.131 20.615 -19.695 1.00 18.62 184 ASP A O 1
ATOM 561 N N . VAL A 1 67 ? -23.274 18.394 -19.651 1.00 14.67 185 VAL A N 1
ATOM 562 C CA . VAL A 1 67 ? -23.615 18.353 -18.230 1.00 15.32 185 VAL A CA 1
ATOM 563 C C . VAL A 1 67 ? -22.433 18.694 -17.386 1.00 14.77 185 VAL A C 1
ATOM 564 O O . VAL A 1 67 ? -22.539 19.503 -16.473 1.00 16.54 185 VAL A O 1
ATOM 568 N N . VAL A 1 68 ? -21.255 18.162 -17.721 1.00 14.15 186 VAL A N 1
ATOM 569 C CA A VAL A 1 68 ? -20.062 18.455 -16.944 0.50 14.81 186 VAL A CA 1
ATOM 570 C CA B VAL A 1 68 ? -20.064 18.468 -16.902 0.50 15.26 186 VAL A CA 1
ATOM 571 C C . VAL A 1 68 ? -19.752 19.950 -16.946 1.00 16.97 186 VAL A C 1
ATOM 572 O O . VAL A 1 68 ? -19.426 20.513 -15.911 1.00 19.12 186 VAL A O 1
ATOM 579 N N . LEU A 1 69 ? -19.913 20.595 -18.127 1.00 16.81 187 LEU A N 1
ATOM 580 C CA . LEU A 1 69 ? -19.593 22.015 -18.301 1.00 18.95 187 LEU A CA 1
ATOM 581 C C . LEU A 1 69 ? -20.455 22.841 -17.391 1.00 22.23 187 LEU A C 1
ATOM 582 O O . LEU A 1 69 ? -20.028 23.917 -17.005 1.00 27.50 187 LEU A O 1
ATOM 587 N N . LYS A 1 70 ? -21.674 22.386 -17.060 1.00 17.12 188 LYS A N 1
ATOM 588 C CA . LYS A 1 70 ? -22.563 23.174 -16.217 1.00 18.89 188 LYS A CA 1
ATOM 589 C C . LYS A 1 70 ? -22.614 22.659 -14.770 1.00 16.67 188 LYS A C 1
ATOM 590 O O . LYS A 1 70 ? -23.411 23.111 -14.011 1.00 18.26 188 LYS A O 1
ATOM 596 N N . SER A 1 71 ? -21.659 21.815 -14.397 1.00 17.44 189 SER A N 1
ATOM 597 C CA . SER A 1 71 ? -21.590 21.184 -13.051 1.00 16.97 189 SER A CA 1
ATOM 598 C C . SER A 1 71 ? -20.361 21.574 -12.280 1.00 17.92 189 SER A C 1
ATOM 599 O O . SER A 1 71 ? -19.945 20.909 -11.331 1.00 16.25 189 SER A O 1
ATOM 602 N N . HIS A 1 72 ? -19.758 22.715 -12.634 1.00 20.01 190 HIS A N 1
ATOM 603 C CA . HIS A 1 72 ? -18.572 23.190 -11.968 1.00 24.36 190 HIS A CA 1
ATOM 604 C C . HIS A 1 72 ? -18.758 23.384 -10.467 1.00 25.35 190 HIS A C 1
ATOM 605 O O . HIS A 1 72 ? -17.792 23.284 -9.691 1.00 29.06 190 HIS A O 1
ATOM 612 N N . ASP A 1 73 ? -20.006 23.657 -10.078 1.00 22.19 191 ASP A N 1
ATOM 613 C CA . ASP A 1 73 ? -20.305 23.964 -8.664 1.00 23.88 191 ASP A CA 1
ATOM 614 C C . ASP A 1 73 ? -20.585 22.681 -7.813 1.00 24.43 191 ASP A C 1
ATOM 615 O O . ASP A 1 73 ? -20.950 22.801 -6.665 1.00 28.87 191 ASP A O 1
ATOM 620 N N . CYS A 1 74 ? -20.530 21.503 -8.423 1.00 17.51 192 CYS A N 1
ATOM 621 C CA . CYS A 1 74 ? -20.646 20.275 -7.663 1.00 15.83 192 CYS A CA 1
ATOM 622 C C . CYS A 1 74 ? -19.257 19.685 -7.377 1.00 16.58 192 CYS A C 1
ATOM 623 O O . CYS A 1 74 ? -18.596 19.241 -8.332 1.00 17.20 192 CYS A O 1
ATOM 626 N N . PRO A 1 75 ? -18.881 19.574 -6.078 1.00 17.93 193 PRO A N 1
ATOM 627 C CA . PRO A 1 75 ? -17.597 19.039 -5.729 1.00 19.13 193 PRO A CA 1
ATOM 628 C C . PRO A 1 75 ? -17.430 17.538 -5.991 1.00 15.47 193 PRO A C 1
ATOM 629 O O . PRO A 1 75 ? -16.331 17.010 -5.862 1.00 18.26 193 PRO A O 1
ATOM 633 N N . TYR A 1 76 ? -18.526 16.872 -6.328 1.00 12.66 194 TYR A N 1
ATOM 634 C CA . TYR A 1 76 ? -18.602 15.443 -6.378 1.00 12.07 194 TYR A CA 1
ATOM 635 C C . TYR A 1 76 ? -18.740 14.896 -7.771 1.00 12.77 194 TYR A C 1
ATOM 636 O O . TYR A 1 76 ? -19.004 13.724 -7.940 1.00 12.99 194 TYR A O 1
ATOM 645 N N . ILE A 1 77 ? -18.561 15.747 -8.789 1.00 12.55 195 ILE A N 1
ATOM 646 C CA . ILE A 1 77 ? -18.590 15.358 -10.196 1.00 12.76 195 ILE A CA 1
ATOM 647 C C . ILE A 1 77 ? -17.251 15.751 -10.786 1.00 12.92 195 ILE A C 1
ATOM 648 O O . ILE A 1 77 ? -16.767 16.856 -10.568 1.00 13.20 195 ILE A O 1
ATOM 653 N N . VAL A 1 78 ? -16.617 14.873 -11.550 1.00 12.81 196 VAL A N 1
ATOM 654 C CA A VAL A 1 78 ? -15.339 15.244 -12.169 0.50 12.89 196 VAL A CA 1
ATOM 655 C CA B VAL A 1 78 ? -15.346 15.188 -12.205 0.50 13.82 196 VAL A CA 1
ATOM 656 C C . VAL A 1 78 ? -15.467 16.488 -13.032 1.00 15.44 196 VAL A C 1
ATOM 657 O O . VAL A 1 78 ? -16.442 16.662 -13.758 1.00 16.84 196 VAL A O 1
ATOM 664 N N . GLN A 1 79 ? -14.453 17.344 -12.944 1.00 16.01 197 GLN A N 1
ATOM 665 C CA . GLN A 1 79 ? -14.489 18.607 -13.635 1.00 16.36 197 GLN A CA 1
ATOM 666 C C . GLN A 1 79 ? -13.871 18.640 -14.986 1.00 12.94 197 GLN A C 1
ATOM 667 O O . GLN A 1 79 ? -12.930 17.910 -15.286 1.00 13.25 197 GLN A O 1
ATOM 673 N N . CYS A 1 80 ? -14.448 19.509 -15.826 1.00 13.44 198 CYS A N 1
ATOM 674 C CA . CYS A 1 80 ? -13.825 19.784 -17.114 1.00 13.33 198 CYS A CA 1
ATOM 675 C C . CYS A 1 80 ? -13.094 21.126 -17.030 1.00 12.77 198 CYS A C 1
ATOM 676 O O . CYS A 1 80 ? -13.668 22.147 -16.665 1.00 16.13 198 CYS A O 1
ATOM 679 N N . PHE A 1 81 ? -11.816 21.096 -17.397 1.00 12.24 199 PHE A N 1
ATOM 680 C CA . PHE A 1 81 ? -10.982 22.285 -17.409 1.00 12.14 199 PHE A CA 1
ATOM 681 C C . PHE A 1 81 ? -11.140 23.123 -18.659 1.00 13.24 199 PHE A C 1
ATOM 682 O O . PHE A 1 81 ? -10.834 24.287 -18.672 1.00 17.24 199 PHE A O 1
ATOM 690 N N . GLY A 1 82 ? -11.583 22.528 -19.746 1.00 12.64 200 GLY A N 1
ATOM 691 C CA . GLY A 1 82 ? -11.750 23.237 -21.015 1.00 13.07 200 GLY A CA 1
ATOM 692 C C . GLY A 1 82 ? -11.619 22.296 -22.166 1.00 12.79 200 GLY A C 1
ATOM 693 O O . GLY A 1 82 ? -11.533 21.078 -22.016 1.00 12.64 200 GLY A O 1
ATOM 694 N N . THR A 1 83 ? -11.618 22.902 -23.343 1.00 13.41 201 THR A N 1
ATOM 695 C CA . THR A 1 83 ? -11.622 22.141 -24.592 1.00 14.84 201 THR A CA 1
ATOM 696 C C . THR A 1 83 ? -10.715 22.789 -25.603 1.00 16.13 201 THR A C 1
ATOM 697 O O . THR A 1 83 ? -10.428 23.987 -25.541 1.00 18.84 201 THR A O 1
ATOM 701 N N . PHE A 1 84 ? -10.285 21.958 -26.590 1.00 16.09 202 PHE A N 1
ATOM 702 C CA . PHE A 1 84 ? -9.567 22.439 -27.759 1.00 17.28 202 PHE A CA 1
ATOM 703 C C . PHE A 1 84 ? -10.348 21.868 -28.945 1.00 17.11 202 PHE A C 1
ATOM 704 O O . PHE A 1 84 ? -10.535 20.634 -29.025 1.00 20.16 202 PHE A O 1
ATOM 712 N N . ILE A 1 85 ? -10.702 22.730 -29.901 1.00 17.00 203 ILE A N 1
ATOM 713 C CA . ILE A 1 85 ? -11.330 22.264 -31.103 1.00 16.40 203 ILE A CA 1
ATOM 714 C C . ILE A 1 85 ? -10.343 22.436 -32.281 1.00 17.70 203 ILE A C 1
ATOM 715 O O . ILE A 1 85 ? -9.766 23.539 -32.457 1.00 21.37 203 ILE A O 1
ATOM 720 N N . THR A 1 86 ? -10.063 21.338 -32.978 1.00 17.07 204 THR A N 1
ATOM 721 C CA . THR A 1 86 ? -9.186 21.373 -34.144 1.00 18.80 204 THR A CA 1
ATOM 722 C C . THR A 1 86 ? -9.992 20.898 -35.383 1.00 19.88 204 THR A C 1
ATOM 723 O O . THR A 1 86 ? -11.180 20.598 -35.300 1.00 19.33 204 THR A O 1
ATOM 727 N N . ASN A 1 87 ? -9.377 20.907 -36.583 1.00 23.60 205 ASN A N 1
ATOM 728 C CA A ASN A 1 87 ? -10.035 20.494 -37.815 0.50 24.56 205 ASN A CA 1
ATOM 729 C CA B ASN A 1 87 ? -10.216 20.497 -37.767 0.50 25.31 205 ASN A CA 1
ATOM 730 C C . ASN A 1 87 ? -10.620 19.060 -37.711 1.00 23.31 205 ASN A C 1
ATOM 731 O O . ASN A 1 87 ? -11.608 18.751 -38.331 1.00 30.12 205 ASN A O 1
ATOM 740 N N . THR A 1 88 ? -9.903 18.200 -36.934 1.00 22.12 206 THR A N 1
ATOM 741 C CA . THR A 1 88 ? -10.180 16.808 -36.924 1.00 21.55 206 THR A CA 1
ATOM 742 C C . THR A 1 88 ? -10.575 16.238 -35.589 1.00 20.54 206 THR A C 1
ATOM 743 O O . THR A 1 88 ? -10.977 15.111 -35.520 1.00 20.63 206 THR A O 1
ATOM 747 N N . ASP A 1 89 ? -10.541 17.045 -34.523 1.00 19.79 207 ASP A N 1
ATOM 748 C CA . ASP A 1 89 ? -10.705 16.461 -33.172 1.00 16.76 207 ASP A CA 1
ATOM 749 C C . ASP A 1 89 ? -11.302 17.555 -32.267 1.00 15.88 207 ASP A C 1
ATOM 750 O O . ASP A 1 89 ? -11.172 18.762 -32.507 1.00 17.28 207 ASP A O 1
ATOM 755 N N . VAL A 1 90 ? -11.877 17.062 -31.172 1.00 15.36 208 VAL A N 1
ATOM 756 C CA . VAL A 1 90 ? -12.111 17.882 -29.970 1.00 15.18 208 VAL A CA 1
ATOM 757 C C . VAL A 1 90 ? -11.341 17.188 -28.845 1.00 14.81 208 VAL A C 1
ATOM 758 O O . VAL A 1 90 ? -11.493 15.963 -28.638 1.00 15.77 208 VAL A O 1
ATOM 762 N N . PHE A 1 91 ? -10.524 17.970 -28.160 1.00 13.94 209 PHE A N 1
ATOM 763 C CA . PHE A 1 91 ? -9.803 17.457 -26.988 1.00 14.15 209 PHE A CA 1
ATOM 764 C C . PHE A 1 91 ? -10.468 18.073 -25.770 1.00 14.14 209 PHE A C 1
ATOM 765 O O . PHE A 1 91 ? -10.593 19.285 -25.665 1.00 17.10 209 PHE A O 1
ATOM 773 N N . ILE A 1 92 ? -10.859 17.223 -24.842 1.00 12.40 210 ILE A N 1
ATOM 774 C CA . ILE A 1 92 ? -11.614 17.646 -23.641 1.00 12.33 210 ILE A CA 1
ATOM 775 C C . ILE A 1 92 ? -10.732 17.408 -22.448 1.00 11.95 210 ILE A C 1
ATOM 776 O O . ILE A 1 92 ? -10.406 16.247 -22.119 1.00 12.37 210 ILE A O 1
ATOM 781 N N . ALA A 1 93 ? -10.283 18.489 -21.776 1.00 11.34 211 ALA A N 1
ATOM 782 C CA . ALA A 1 93 ? -9.432 18.381 -20.613 1.00 11.82 211 ALA A CA 1
ATOM 783 C C . ALA A 1 93 ? -10.288 18.159 -19.355 1.00 11.67 211 ALA A C 1
ATOM 784 O O . ALA A 1 93 ? -11.143 18.978 -19.043 1.00 12.57 211 ALA A O 1
ATOM 786 N N . MET A 1 94 ? -10.038 17.048 -18.698 1.00 11.36 212 MET A N 1
ATOM 787 C CA . MET A 1 94 ? -10.801 16.572 -17.542 1.00 11.46 212 MET A CA 1
ATOM 788 C C . MET A 1 94 ? -9.868 16.347 -16.385 1.00 11.79 212 MET A C 1
ATOM 789 O O . MET A 1 94 ? -8.692 16.001 -16.492 1.00 12.03 212 MET A O 1
ATOM 794 N N . GLU A 1 95 ? -10.470 16.469 -15.181 1.00 12.67 213 GLU A N 1
ATOM 795 C CA . GLU A 1 95 ? -9.813 16.035 -13.958 1.00 13.97 213 GLU A CA 1
ATOM 796 C C . GLU A 1 95 ? -9.414 14.565 -14.065 1.00 13.81 213 GLU A C 1
ATOM 797 O O . GLU A 1 95 ? -10.234 13.702 -14.431 1.00 16.16 213 GLU A O 1
ATOM 803 N N . LEU A 1 96 ? -8.194 14.264 -13.687 1.00 12.74 214 LEU A N 1
ATOM 804 C CA . LEU A 1 96 ? -7.664 12.922 -13.732 1.00 13.81 214 LEU A CA 1
ATOM 805 C C . LEU A 1 96 ? -7.973 12.172 -12.484 1.00 14.91 214 LEU A C 1
ATOM 806 O O . LEU A 1 96 ? -7.499 12.506 -11.424 1.00 18.91 214 LEU A O 1
ATOM 811 N N A MET A 1 97 ? -8.727 11.093 -12.550 0.50 14.88 215 MET A N 1
ATOM 812 N N B MET A 1 97 ? -8.819 11.163 -12.649 0.50 13.68 215 MET A N 1
ATOM 813 C CA A MET A 1 97 ? -8.873 10.242 -11.318 0.50 16.18 215 MET A CA 1
ATOM 814 C CA B MET A 1 97 ? -9.240 10.177 -11.611 0.50 17.22 215 MET A CA 1
ATOM 815 C C A MET A 1 97 ? -8.004 8.979 -11.309 0.50 19.43 215 MET A C 1
ATOM 816 C C B MET A 1 97 ? -9.336 8.846 -12.347 0.50 16.78 215 MET A C 1
ATOM 817 O O A MET A 1 97 ? -7.553 8.590 -12.407 0.50 27.70 215 MET A O 1
ATOM 818 O O B MET A 1 97 ? -10.409 8.416 -12.723 0.50 15.10 215 MET A O 1
ATOM 827 N N A GLY A 1 98 ? -7.742 8.344 -10.117 0.50 16.66 216 GLY A N 1
ATOM 828 N N B GLY A 1 98 ? -8.188 8.250 -12.640 0.50 21.18 216 GLY A N 1
ATOM 829 C CA A GLY A 1 98 ? -6.745 7.383 -10.088 0.50 19.84 216 GLY A CA 1
ATOM 830 C CA B GLY A 1 98 ? -8.104 7.045 -13.444 0.50 17.46 216 GLY A CA 1
ATOM 831 C C A GLY A 1 98 ? -7.221 6.031 -10.550 0.50 17.09 216 GLY A C 1
ATOM 832 C C B GLY A 1 98 ? -8.510 5.773 -12.756 0.50 19.40 216 GLY A C 1
ATOM 833 O O A GLY A 1 98 ? -6.532 5.231 -11.096 0.50 23.72 216 GLY A O 1
ATOM 834 O O B GLY A 1 98 ? -8.706 4.780 -13.434 0.50 27.58 216 GLY A O 1
ATOM 835 N N A THR A 1 99 ? -8.460 5.745 -10.175 0.50 18.14 217 THR A N 1
ATOM 836 N N B THR A 1 99 ? -8.716 5.791 -11.453 0.50 17.42 217 THR A N 1
ATOM 837 C CA A THR A 1 99 ? -9.151 4.491 -10.466 0.50 19.06 217 THR A CA 1
ATOM 838 C CA B THR A 1 99 ? -9.111 4.592 -10.741 0.50 14.51 217 THR A CA 1
ATOM 839 C C A THR A 1 99 ? -10.625 4.677 -10.342 0.50 16.74 217 THR A C 1
ATOM 840 C C B THR A 1 99 ? -10.583 4.639 -10.324 0.50 15.38 217 THR A C 1
ATOM 841 O O A THR A 1 99 ? -11.073 5.633 -9.751 0.50 18.82 217 THR A O 1
ATOM 842 O O B THR A 1 99 ? -10.999 5.566 -9.670 0.50 16.50 217 THR A O 1
ATOM 849 N N . SER A 1 100 ? -11.376 3.680 -10.804 1.00 18.58 218 SER A N 1
ATOM 850 C CA . SER A 1 100 ? -12.769 3.525 -10.410 1.00 18.97 218 SER A CA 1
ATOM 851 C C . SER A 1 100 ? -12.855 2.468 -9.260 1.00 17.34 218 SER A C 1
ATOM 852 O O . SER A 1 100 ? -11.920 1.702 -8.965 1.00 21.06 218 SER A O 1
ATOM 855 N N . ALA A 1 101 ? -14.045 2.428 -8.668 1.00 16.71 219 ALA A N 1
ATOM 856 C CA . ALA A 1 101 ? -14.256 1.452 -7.609 1.00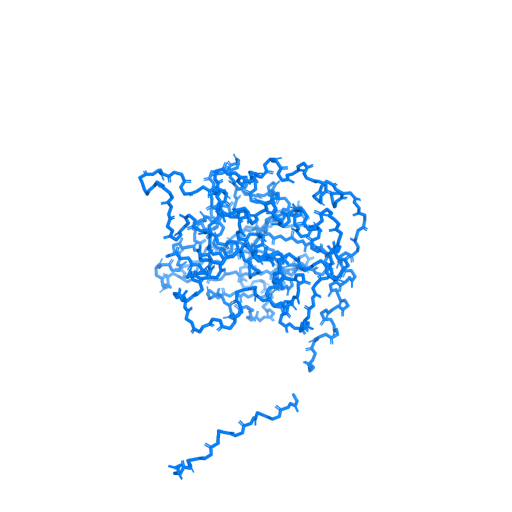 17.79 219 ALA A CA 1
ATOM 857 C C . ALA A 1 101 ? -14.272 0.017 -8.155 1.00 19.89 219 ALA A C 1
ATOM 858 O O . ALA A 1 101 ? -13.932 -0.921 -7.406 1.00 20.33 219 ALA A O 1
ATOM 860 N N . GLU A 1 102 ? -14.688 -0.170 -9.422 1.00 19.15 220 GLU A N 1
ATOM 861 C CA . GLU A 1 102 ? -14.615 -1.479 -10.053 1.00 21.00 220 GLU A CA 1
ATOM 862 C C . GLU A 1 102 ? -13.153 -2.014 -10.093 1.00 21.67 220 GLU A C 1
ATOM 863 O O . GLU A 1 102 ? -12.847 -3.151 -9.672 1.00 25.64 220 GLU A O 1
ATOM 869 N N . LYS A 1 103 ? -12.268 -1.164 -10.546 1.00 23.19 221 LYS A N 1
ATOM 870 C CA . LYS A 1 103 ? -10.844 -1.504 -10.620 1.00 25.75 221 LYS A CA 1
ATOM 871 C C . LYS A 1 103 ? -10.241 -1.729 -9.245 1.00 29.50 221 LYS A C 1
ATOM 872 O O . LYS A 1 103 ? -9.443 -2.633 -9.071 1.00 31.81 221 LYS A O 1
ATOM 878 N N . LEU A 1 104 ? -10.635 -0.921 -8.263 1.00 27.77 222 LEU A N 1
ATOM 879 C CA . LEU A 1 104 ? -10.144 -1.075 -6.887 1.00 28.58 222 LEU A CA 1
ATOM 880 C C . LEU A 1 104 ? -10.591 -2.444 -6.383 1.00 25.27 222 LEU A C 1
ATOM 881 O O . LEU A 1 104 ? -9.784 -3.190 -5.879 1.00 29.93 222 LEU A O 1
ATOM 886 N N . LYS A 1 105 ? -11.869 -2.780 -6.468 1.00 22.92 223 LYS A N 1
ATOM 887 C CA . LYS A 1 105 ? -12.349 -4.097 -6.029 1.00 23.12 223 LYS A CA 1
ATOM 888 C C . LYS A 1 105 ? -11.545 -5.225 -6.690 1.00 25.98 223 LYS A C 1
ATOM 889 O O . LYS A 1 105 ? -11.202 -6.204 -5.996 1.00 27.69 223 LYS A O 1
ATOM 895 N N . LYS A 1 106 ? -11.301 -5.061 -7.986 1.00 23.90 224 LYS A N 1
ATOM 896 C CA . LYS A 1 106 ? -10.573 -6.123 -8.723 1.00 35.76 224 LYS A CA 1
ATOM 897 C C . LYS A 1 106 ? -9.162 -6.244 -8.210 1.00 31.36 224 LYS A C 1
ATOM 898 O O . LYS A 1 106 ? -8.639 -7.364 -8.087 1.00 39.64 224 LYS A O 1
ATOM 904 N N . ARG A 1 107 ? -8.507 -5.136 -7.932 1.00 34.21 225 ARG A N 1
ATOM 905 C CA . ARG A 1 107 ? -7.089 -5.263 -7.608 1.00 42.04 225 ARG A CA 1
ATOM 906 C C . ARG A 1 107 ? -6.927 -5.674 -6.141 1.00 47.69 225 ARG A C 1
ATOM 907 O O . ARG A 1 107 ? -5.891 -6.371 -5.795 1.00 50.60 225 ARG A O 1
ATOM 915 N N . MET A 1 108 ? -7.961 -5.425 -5.314 1.00 33.97 226 MET A N 1
ATOM 916 C CA . MET A 1 108 ? -7.909 -5.780 -3.902 1.00 34.15 226 MET A CA 1
ATOM 917 C C . MET A 1 108 ? -8.292 -7.223 -3.615 1.00 35.57 226 MET A C 1
ATOM 918 O O . MET A 1 108 ? -7.827 -7.792 -2.641 1.00 44.71 226 MET A O 1
ATOM 923 N N . GLN A 1 109 ? -9.149 -7.798 -4.444 1.00 38.05 227 GLN A N 1
ATOM 924 C CA . GLN A 1 109 ? -9.606 -9.172 -4.230 1.00 42.34 227 GLN A CA 1
ATOM 925 C C . GLN A 1 109 ? -10.276 -9.306 -2.829 1.00 65.64 227 GLN A C 1
ATOM 926 O O . GLN A 1 109 ? -10.084 -10.200 -2.078 1.00 81.96 227 GLN A O 1
ATOM 932 N N . GLY A 1 110 ? -11.138 -8.352 -2.457 1.00 37.97 228 GLY A N 1
ATOM 933 C CA . GLY A 1 110 ? -11.778 -8.410 -1.148 1.00 37.98 228 GLY A CA 1
ATOM 934 C C . GLY A 1 110 ? -12.404 -7.057 -0.839 1.00 35.60 228 GLY A C 1
ATOM 935 O O . GLY A 1 110 ? -12.631 -6.206 -1.743 1.00 28.85 228 GLY A O 1
ATOM 936 N N . PRO A 1 111 ? -12.828 -6.850 0.416 1.00 31.33 229 PRO A N 1
ATOM 937 C CA . PRO A 1 111 ? -13.757 -5.748 0.589 1.00 25.95 229 PRO A CA 1
ATOM 938 C C . PRO A 1 111 ? -13.088 -4.346 0.703 1.00 20.81 229 PRO A C 1
ATOM 939 O O . PRO A 1 111 ? -11.948 -4.193 1.113 1.00 24.39 229 PRO A O 1
ATOM 943 N N . ILE A 1 112 ? -13.855 -3.315 0.400 1.00 17.20 230 ILE A N 1
ATOM 944 C CA . ILE A 1 112 ? -13.482 -1.952 0.686 1.00 18.13 230 ILE A CA 1
ATOM 945 C C . ILE A 1 112 ? -14.035 -1.658 2.072 1.00 16.84 230 ILE A C 1
ATOM 946 O O . ILE A 1 112 ? -15.196 -1.905 2.348 1.00 16.75 230 ILE A O 1
ATOM 951 N N . PRO A 1 113 ? -13.212 -1.061 2.980 1.00 15.95 231 PRO A N 1
ATOM 952 C CA . PRO A 1 113 ? -13.719 -0.800 4.334 1.00 16.72 231 PRO A CA 1
ATOM 953 C C . PRO A 1 113 ? -14.936 0.106 4.410 1.00 15.10 231 PRO A C 1
ATOM 954 O O . PRO A 1 113 ? -15.109 1.034 3.604 1.00 14.93 231 PRO A O 1
ATOM 958 N N . GLU A 1 114 ? -15.792 -0.151 5.407 1.00 15.94 232 GLU A N 1
ATOM 959 C CA . GLU A 1 114 ? -16.961 0.681 5.595 1.00 14.33 232 GLU A CA 1
ATOM 960 C C . GLU A 1 114 ? -16.664 2.159 5.658 1.00 14.19 232 GLU A C 1
ATOM 961 O O . GLU A 1 114 ? -17.413 2.959 5.106 1.00 13.81 232 GLU A O 1
ATOM 967 N N . ARG A 1 115 ? -15.574 2.578 6.299 1.00 15.14 233 ARG A N 1
ATOM 968 C CA . ARG A 1 115 ? -15.359 4.016 6.462 1.00 15.21 233 ARG A CA 1
ATOM 969 C C . ARG A 1 115 ? -15.123 4.689 5.101 1.00 15.57 233 ARG A C 1
ATOM 970 O O . ARG A 1 115 ? -15.512 5.863 4.896 1.00 15.40 233 ARG A O 1
ATOM 978 N N . ILE A 1 116 ? -14.499 3.946 4.169 1.00 14.10 234 ILE A N 1
ATOM 979 C CA . ILE A 1 116 ? -14.332 4.467 2.817 1.00 13.88 234 ILE A CA 1
ATOM 980 C C . ILE A 1 116 ? -15.659 4.537 2.109 1.00 12.79 234 ILE A C 1
ATOM 981 O O . ILE A 1 116 ? -15.950 5.505 1.384 1.00 12.51 234 ILE A O 1
ATOM 986 N N . LEU A 1 117 ? -16.434 3.459 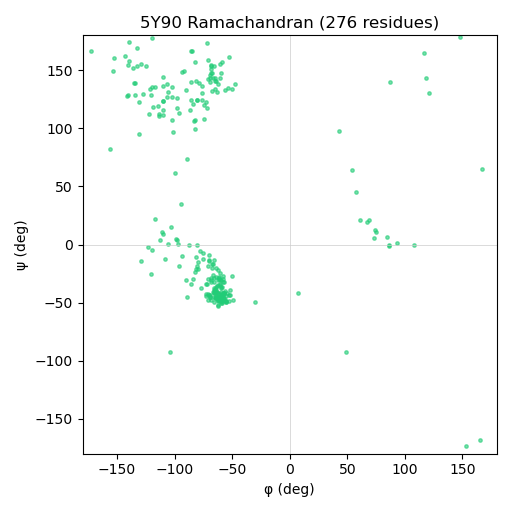2.237 1.00 11.95 235 LEU A N 1
ATOM 987 C CA . LEU A 1 117 ? -17.766 3.437 1.641 1.00 11.40 235 LEU A CA 1
ATOM 988 C C . LEU A 1 117 ? -18.692 4.516 2.173 1.00 11.65 235 LEU A C 1
ATOM 989 O O . LEU A 1 117 ? -19.536 4.996 1.441 1.00 11.30 235 LEU A O 1
ATOM 994 N N . GLY A 1 118 ? -18.495 4.912 3.442 1.00 11.17 236 GLY A N 1
ATOM 995 C CA . GLY A 1 118 ? -19.299 5.996 3.993 1.00 11.60 236 GLY A CA 1
ATOM 996 C C . GLY A 1 118 ? -18.971 7.281 3.260 1.00 11.25 236 GLY A C 1
ATOM 997 O O . GLY A 1 118 ? -19.885 8.017 2.831 1.00 11.48 236 GLY A O 1
ATOM 998 N N . LYS A 1 119 ? -17.693 7.603 3.125 1.00 11.12 237 LYS A N 1
ATOM 999 C CA A LYS A 1 119 ? -17.316 8.803 2.361 0.50 11.88 237 LYS A CA 1
ATOM 1000 C CA B LYS A 1 119 ? -17.320 8.803 2.360 0.50 12.06 237 LYS A CA 1
ATOM 1001 C C . LYS A 1 119 ? -17.823 8.734 0.901 1.00 11.98 237 LYS A C 1
ATOM 1002 O O . LYS A 1 119 ? -18.281 9.713 0.313 1.00 11.89 237 LYS A O 1
ATOM 1013 N N . MET A 1 120 ? -17.703 7.536 0.316 1.00 11.29 238 MET A N 1
ATOM 1014 C CA . MET A 1 120 ? -18.163 7.322 -1.047 1.00 11.50 238 MET A CA 1
ATOM 1015 C C . MET A 1 120 ? -19.649 7.609 -1.197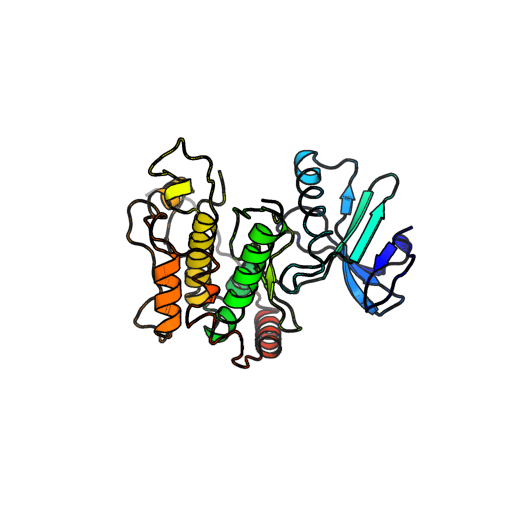 1.00 10.72 238 MET A C 1
ATOM 1016 O O . MET A 1 120 ? -20.094 8.218 -2.154 1.00 11.48 238 MET A O 1
ATOM 1021 N N . THR A 1 121 ? -20.425 7.113 -0.233 1.00 10.34 239 THR A N 1
ATOM 1022 C CA . THR A 1 121 ? -21.864 7.250 -0.274 1.00 10.56 239 THR A CA 1
ATOM 1023 C C . THR A 1 121 ? -22.265 8.687 -0.194 1.00 10.42 239 THR A C 1
ATOM 1024 O O . THR A 1 121 ? -23.163 9.156 -0.920 1.00 11.15 239 THR A O 1
ATOM 1028 N N . VAL A 1 122 ? -21.664 9.431 0.729 1.00 10.60 240 VAL A N 1
ATOM 1029 C CA . VAL A 1 122 ? -21.962 10.856 0.819 1.00 11.52 240 VAL A CA 1
ATOM 1030 C C . VAL A 1 122 ? -21.702 11.532 -0.541 1.00 11.74 240 VAL A C 1
ATOM 1031 O O . VAL A 1 122 ? -22.536 12.297 -1.016 1.00 11.82 240 VAL A O 1
ATOM 1035 N N . ALA A 1 123 ? -20.546 11.275 -1.123 1.00 10.82 241 ALA A N 1
ATOM 1036 C CA . ALA A 1 123 ? -20.185 11.960 -2.373 1.00 12.24 241 ALA A CA 1
ATOM 1037 C C . ALA A 1 123 ? -21.116 11.600 -3.503 1.00 11.71 241 ALA A C 1
ATOM 1038 O O . ALA A 1 123 ? -21.586 12.475 -4.268 1.00 11.89 241 ALA A O 1
ATOM 1040 N N . ILE A 1 124 ? -21.396 10.317 -3.662 1.00 11.06 242 ILE A N 1
ATOM 1041 C CA . ILE A 1 124 ? -22.195 9.860 -4.808 1.00 11.06 242 ILE A CA 1
ATOM 1042 C C . ILE A 1 124 ? -23.636 10.264 -4.667 1.00 10.71 242 ILE A C 1
ATOM 1043 O O . ILE A 1 124 ? -24.272 10.697 -5.635 1.00 11.17 242 ILE A O 1
ATOM 1048 N N . VAL A 1 125 ? -24.230 10.144 -3.471 1.00 10.64 243 VAL A N 1
ATOM 1049 C CA . VAL A 1 125 ? -25.588 10.640 -3.315 1.00 11.23 243 VAL A CA 1
ATOM 1050 C C . VAL A 1 125 ? -25.671 12.143 -3.586 1.00 11.46 243 VAL A C 1
ATOM 1051 O O . VAL A 1 125 ? -26.605 12.618 -4.222 1.00 11.72 243 VAL A O 1
ATOM 1055 N N . LYS A 1 126 ? -24.716 12.895 -3.035 1.00 11.03 244 LYS A N 1
ATOM 1056 C CA . LYS A 1 126 ? -24.742 14.342 -3.314 1.00 11.61 244 LYS A CA 1
ATOM 1057 C C . LYS A 1 126 ? -24.625 14.634 -4.798 1.00 12.30 244 LYS A C 1
ATOM 1058 O O . LYS A 1 126 ? -25.239 15.563 -5.303 1.00 13.22 244 LYS A O 1
ATOM 1064 N N . ALA A 1 127 ? -23.764 13.895 -5.506 1.00 11.21 245 ALA A N 1
ATOM 1065 C CA . ALA A 1 127 ? -23.630 14.135 -6.954 1.00 11.28 245 ALA A CA 1
ATOM 1066 C C . ALA A 1 127 ? -24.945 13.817 -7.644 1.00 11.51 245 ALA A C 1
ATOM 1067 O O . ALA A 1 127 ? -25.385 14.573 -8.544 1.00 12.68 245 ALA A O 1
ATOM 1069 N N . LEU A 1 128 ? -25.588 12.692 -7.309 1.00 11.59 246 LEU A N 1
ATOM 1070 C CA . LEU A 1 128 ? -26.827 12.323 -7.979 1.00 12.18 246 LEU A CA 1
ATOM 1071 C C . LEU A 1 128 ? -27.946 13.280 -7.687 1.00 12.61 246 LEU A C 1
ATOM 1072 O O . LEU A 1 128 ? -28.758 13.608 -8.571 1.00 13.81 246 LEU A O 1
ATOM 1077 N N . TYR A 1 129 ? -27.995 13.755 -6.448 1.00 13.06 247 TYR A N 1
ATOM 1078 C CA . TYR A 1 129 ? -29.028 14.751 -6.040 1.00 13.94 247 TYR A CA 1
ATOM 1079 C C . TYR A 1 129 ? -28.793 16.045 -6.809 1.00 13.92 247 TYR A C 1
ATOM 1080 O O . TYR A 1 129 ? -29.753 16.639 -7.283 1.00 15.91 247 TYR A O 1
ATOM 1089 N N . TYR A 1 130 ? -27.546 16.480 -6.859 1.00 13.85 248 TYR A N 1
ATOM 1090 C CA . TYR A 1 130 ? -27.200 17.693 -7.620 1.00 14.31 248 TYR A CA 1
ATOM 1091 C C . TYR A 1 130 ? -27.675 17.562 -9.086 1.00 14.69 248 TYR A C 1
ATOM 1092 O O . TYR A 1 130 ? -28.302 18.463 -9.658 1.00 15.98 248 TYR A O 1
ATOM 1101 N N . LEU A 1 131 ? -27.343 16.432 -9.707 1.00 14.00 249 LEU A N 1
ATOM 1102 C CA . LEU A 1 131 ? -27.683 16.237 -11.109 1.00 14.76 249 LEU A CA 1
ATOM 1103 C C . LEU A 1 131 ? -29.185 16.373 -11.299 1.00 17.44 249 LEU A C 1
ATOM 1104 O O . LEU A 1 131 ? -29.649 17.048 -12.256 1.00 20.46 249 LEU A O 1
ATOM 1109 N N . LYS A 1 132 ? -29.968 15.757 -10.452 1.00 17.70 250 LYS A N 1
ATOM 1110 C CA . LYS A 1 132 ? -31.413 15.791 -10.597 1.00 20.92 250 LYS A CA 1
ATOM 1111 C C . LYS A 1 132 ? -31.966 17.194 -10.266 1.00 23.62 250 LYS A C 1
ATOM 1112 O O . LYS A 1 132 ? -32.719 17.733 -11.066 1.00 25.63 250 LYS A O 1
ATOM 1118 N N . GLU A 1 133 ? -31.545 17.784 -9.149 1.00 20.82 251 GLU A N 1
ATOM 1119 C CA . GLU A 1 133 ? -32.153 19.073 -8.683 1.00 25.50 251 GLU A CA 1
ATOM 1120 C C . GLU A 1 133 ? -31.755 20.221 -9.612 1.00 27.33 251 GLU A C 1
ATOM 1121 O O . GLU A 1 133 ? -32.548 21.018 -9.929 1.00 35.95 251 GLU A O 1
ATOM 1127 N N . LYS A 1 134 ? -30.469 20.254 -9.989 1.00 23.36 252 LYS A N 1
ATOM 1128 C CA . LYS A 1 134 ? -29.991 21.386 -10.765 1.00 22.34 252 LYS A CA 1
ATOM 1129 C C . LYS A 1 134 ? -30.208 21.247 -12.258 1.00 25.14 252 LYS A C 1
ATOM 1130 O O . LYS A 1 134 ? -30.531 22.212 -12.916 1.00 31.33 252 LYS A O 1
ATOM 1136 N N . HIS A 1 135 ? -30.121 20.021 -12.772 1.00 22.73 253 HIS A N 1
ATOM 1137 C CA . HIS A 1 135 ? -30.117 19.795 -14.217 1.00 23.57 253 HIS A CA 1
ATOM 1138 C C . HIS A 1 135 ? -31.199 18.880 -14.748 1.00 23.88 253 HIS A C 1
ATOM 1139 O O . HIS A 1 135 ? -31.288 18.617 -15.957 1.00 27.67 253 HIS A O 1
ATOM 1146 N N . GLY A 1 136 ? -31.986 18.358 -13.837 1.00 24.63 254 GLY A N 1
ATOM 1147 C CA . GLY A 1 136 ? -33.049 17.507 -14.252 1.00 26.60 254 GLY A CA 1
ATOM 1148 C C . GLY A 1 136 ? -32.621 16.160 -14.817 1.00 24.90 254 GLY A C 1
ATOM 1149 O O . GLY A 1 136 ? -33.414 15.446 -15.440 1.00 27.29 254 GLY A O 1
ATOM 1150 N N . VAL A 1 137 ? -31.404 15.749 -14.472 1.00 23.38 255 VAL A N 1
ATOM 1151 C CA . VAL A 1 137 ? -30.839 14.551 -15.001 1.00 23.74 255 VAL A CA 1
ATOM 1152 C C . VAL A 1 137 ? -31.030 13.399 -13.994 1.00 20.09 255 VAL A C 1
ATOM 1153 O O . VAL A 1 137 ? -30.703 13.507 -12.812 1.00 21.66 255 VAL A O 1
ATOM 1157 N N . ILE A 1 138 ? -31.623 12.327 -14.507 1.00 19.90 256 ILE A N 1
ATOM 1158 C CA . ILE A 1 138 ? -31.685 10.981 -13.908 1.00 19.63 256 ILE A CA 1
ATOM 1159 C C . ILE A 1 138 ? -30.549 10.142 -14.519 1.00 21.24 256 ILE A C 1
ATOM 1160 O O . ILE A 1 138 ? -30.525 9.849 -15.704 1.00 21.03 256 ILE A O 1
ATOM 1165 N N . HIS A 1 139 ? -29.553 9.755 -13.707 1.00 20.51 257 HIS A N 1
ATOM 1166 C CA . HIS A 1 139 ? -28.317 9.186 -14.214 1.00 18.79 257 HIS A CA 1
ATOM 1167 C C . HIS A 1 139 ? -28.551 7.872 -14.954 1.00 19.43 257 HIS A C 1
ATOM 1168 O O . HIS A 1 139 ? -28.039 7.676 -16.067 1.00 20.20 257 HIS A O 1
ATOM 1175 N N . ARG A 1 140 ? -29.245 6.940 -14.317 1.00 19.74 258 ARG A N 1
ATOM 1176 C CA . ARG A 1 140 ? -29.662 5.622 -14.922 1.00 23.28 258 ARG A CA 1
ATOM 1177 C C . ARG A 1 140 ? -28.536 4.559 -15.122 1.00 21.16 258 ARG A C 1
ATOM 1178 O O . ARG A 1 140 ? -28.799 3.435 -15.641 1.00 26.82 258 ARG A O 1
ATOM 1186 N N . ASP A 1 141 ? -27.302 4.857 -14.623 1.00 19.49 259 ASP A N 1
ATOM 1187 C CA A ASP A 1 141 ? -26.248 3.859 -14.789 0.50 19.34 259 ASP A CA 1
ATOM 1188 C CA B ASP A 1 141 ? -26.272 3.831 -14.748 0.50 19.00 259 ASP A CA 1
ATOM 1189 C C . ASP A 1 141 ? -25.257 3.909 -13.605 1.00 17.43 259 ASP A C 1
ATOM 1190 O O . ASP A 1 141 ? -24.037 3.947 -13.802 1.00 19.15 259 ASP A O 1
ATOM 1199 N N . VAL A 1 142 ? -25.793 3.913 -12.404 1.00 14.29 260 VAL A N 1
ATOM 1200 C CA . VAL A 1 142 ? -24.931 3.934 -11.221 1.00 13.53 260 VAL A CA 1
ATOM 1201 C C . VAL A 1 142 ? -24.358 2.518 -11.044 1.00 14.14 260 VAL A C 1
ATOM 1202 O O . VAL A 1 142 ? -25.126 1.545 -11.063 1.00 15.30 260 VAL A O 1
ATOM 1206 N N . LYS A 1 143 ? -23.021 2.437 -10.868 1.00 13.06 261 LYS A N 1
ATOM 1207 C CA . LYS A 1 143 ? -22.332 1.193 -10.697 1.00 13.31 261 LYS A CA 1
ATOM 1208 C C . LYS A 1 143 ? -20.884 1.509 -10.349 1.00 14.19 261 LYS A C 1
ATOM 1209 O O . LYS A 1 143 ? -20.440 2.651 -10.553 1.00 13.91 261 LYS A O 1
ATOM 1215 N N . PRO A 1 144 ? -20.119 0.522 -9.873 1.00 13.94 262 PRO A N 1
ATOM 1216 C CA . PRO A 1 144 ? -18.766 0.811 -9.427 1.00 13.84 262 PRO A CA 1
ATOM 1217 C C . PRO A 1 144 ? -17.851 1.439 -10.465 1.00 13.43 262 PRO A C 1
ATOM 1218 O O . PRO A 1 144 ? -17.016 2.251 -10.082 1.00 14.50 262 PRO A O 1
ATOM 1222 N N . SER A 1 145 ? -18.016 1.115 -11.737 1.00 14.01 263 SER A N 1
ATOM 1223 C CA . SER A 1 145 ? -17.145 1.693 -12.745 1.00 15.47 263 SER A CA 1
ATOM 1224 C C . SER A 1 145 ? -17.328 3.182 -12.940 1.00 14.02 263 SER A C 1
ATOM 1225 O O . SER A 1 145 ? -16.472 3.832 -13.559 1.00 16.18 263 SER A O 1
ATOM 1228 N N . ASN A 1 146 ? -18.444 3.718 -12.451 1.00 12.71 264 ASN A N 1
ATOM 1229 C CA . ASN A 1 146 ? -18.765 5.124 -12.550 1.00 12.62 264 ASN A CA 1
ATOM 1230 C C . ASN A 1 146 ? -18.448 5.932 -11.251 1.00 11.93 264 ASN A C 1
ATOM 1231 O O . ASN A 1 146 ? -18.724 7.129 -11.182 1.00 13.56 264 ASN A O 1
ATOM 1236 N N . ILE A 1 147 ? -17.831 5.232 -10.269 1.00 11.14 265 ILE A N 1
ATOM 1237 C CA . ILE A 1 147 ? -17.452 5.865 -9.000 1.00 11.54 265 ILE A CA 1
ATOM 1238 C C . ILE A 1 147 ? -15.930 5.946 -9.007 1.00 12.09 265 ILE A C 1
ATOM 1239 O O . ILE A 1 147 ? -15.244 4.907 -9.038 1.00 13.85 265 ILE A O 1
ATOM 1244 N N . LEU A 1 148 ? -15.373 7.163 -9.003 1.00 11.32 266 LEU A N 1
ATOM 1245 C CA . LEU A 1 148 ? -13.945 7.388 -9.170 1.00 12.83 266 LEU A CA 1
ATOM 1246 C C . LEU A 1 148 ? -13.328 7.858 -7.901 1.00 13.29 266 LEU A C 1
ATOM 1247 O O . LEU A 1 148 ? -13.939 8.568 -7.097 1.00 13.20 266 LEU A O 1
ATOM 1252 N N . LEU A 1 149 ? -12.100 7.421 -7.671 1.00 15.13 267 LEU A N 1
ATOM 1253 C CA . LEU A 1 149 ? -11.341 7.760 -6.496 1.00 15.48 267 LEU A CA 1
ATOM 1254 C C . LEU A 1 149 ? -9.955 8.180 -6.899 1.00 17.81 267 LEU A C 1
ATOM 1255 O O . LEU A 1 149 ? -9.439 7.726 -7.938 1.00 20.77 267 LEU A O 1
ATOM 1260 N N . ASP A 1 150 ? -9.302 9.019 -6.085 1.00 17.62 268 ASP A N 1
ATOM 1261 C CA . ASP A 1 150 ? -7.951 9.459 -6.378 1.00 20.09 268 ASP A CA 1
ATOM 1262 C C . ASP A 1 150 ? -7.045 9.527 -5.171 1.00 21.07 268 ASP A C 1
ATOM 1263 O O . ASP A 1 150 ? -7.478 9.374 -4.013 1.00 19.74 268 ASP A O 1
ATOM 1268 N N . GLU A 1 151 ? -5.773 9.823 -5.462 1.00 22.28 269 GLU A N 1
ATOM 1269 C CA . GLU A 1 151 ? -4.757 9.857 -4.441 1.00 25.04 269 GLU A CA 1
ATOM 1270 C C . GLU A 1 151 ? -4.869 11.011 -3.467 1.00 25.74 269 GLU A C 1
ATOM 1271 O O . GLU A 1 151 ? -4.202 10.999 -2.434 1.00 26.63 269 GLU A O 1
ATOM 1277 N N . ARG A 1 152 ? -5.696 11.998 -3.800 1.00 21.47 270 ARG A N 1
ATOM 1278 C CA A ARG A 1 152 ? -6.064 13.105 -2.942 0.50 22.40 270 ARG A CA 1
ATOM 1279 C CA B ARG A 1 152 ? -5.995 13.064 -2.877 0.50 23.02 270 ARG A CA 1
ATOM 1280 C C . ARG A 1 152 ? -7.106 12.726 -1.916 1.00 22.01 270 ARG A C 1
ATOM 1281 O O . ARG A 1 152 ? -7.405 13.523 -1.023 1.00 23.97 270 ARG A O 1
ATOM 1296 N N . GLY A 1 153 ? -7.669 11.533 -2.054 1.00 19.12 271 GLY A N 1
ATOM 1297 C CA . GLY A 1 153 ? -8.799 11.120 -1.244 1.00 18.16 271 GLY A CA 1
ATOM 1298 C C . GLY A 1 153 ? -10.165 11.553 -1.746 1.00 17.59 271 GLY A C 1
ATOM 1299 O O . GLY A 1 153 ? -11.135 11.413 -1.047 1.00 20.50 271 GLY A O 1
ATOM 1300 N N . GLN A 1 154 ? -10.186 12.161 -2.950 1.00 16.45 272 GLN A N 1
ATOM 1301 C CA A GLN A 1 154 ? -11.477 12.557 -3.491 0.50 16.73 272 GLN A CA 1
ATOM 1302 C CA B GLN A 1 154 ? -11.464 12.590 -3.528 0.50 15.21 272 GLN A CA 1
ATOM 1303 C C . GLN A 1 154 ? -12.241 11.355 -4.096 1.00 14.11 272 GLN A C 1
ATOM 1304 O O . GLN A 1 154 ? -11.621 10.380 -4.573 1.00 15.02 272 GLN A O 1
ATOM 1315 N N . ILE A 1 155 ? -13.563 11.435 -4.020 1.00 13.48 273 ILE A N 1
ATOM 1316 C CA . ILE A 1 155 ? -14.448 10.448 -4.559 1.00 13.04 273 ILE A CA 1
ATOM 1317 C C . ILE A 1 155 ? -15.501 11.223 -5.377 1.00 13.12 273 ILE A C 1
ATOM 1318 O O . ILE A 1 155 ? -16.135 12.153 -4.853 1.00 13.60 273 ILE A O 1
ATOM 1323 N N . LYS A 1 156 ? -15.613 10.882 -6.657 1.00 12.46 274 LYS A N 1
ATOM 1324 C CA . LYS A 1 156 ? -16.465 11.658 -7.529 1.00 12.03 274 LYS A CA 1
ATOM 1325 C C . LYS A 1 156 ? -17.220 10.699 -8.500 1.00 12.10 274 LYS A C 1
ATOM 1326 O O . LYS A 1 156 ? -16.737 9.615 -8.841 1.00 13.42 274 LYS A O 1
ATOM 1332 N N . LEU A 1 157 ? -18.371 11.176 -8.955 1.00 11.60 275 LEU A N 1
ATOM 1333 C CA . LEU A 1 157 ? -19.078 10.538 -10.017 1.00 11.88 275 LEU A CA 1
ATOM 1334 C C . LEU A 1 157 ? -18.398 10.855 -11.364 1.00 12.58 275 LEU A C 1
ATOM 1335 O O . LEU A 1 157 ? -18.015 11.969 -11.671 1.00 13.14 275 LEU A O 1
ATOM 1340 N N . CYS A 1 158 ? -18.283 9.779 -12.171 1.00 12.89 276 CYS A N 1
ATOM 1341 C CA . CYS A 1 158 ? -17.625 9.878 -13.479 1.00 13.12 276 CYS A CA 1
ATOM 1342 C C . CYS A 1 158 ? -18.458 10.707 -14.428 1.00 12.77 276 CYS A C 1
ATOM 1343 O O . CYS A 1 158 ? -19.676 10.788 -14.331 1.00 12.40 276 CYS A O 1
ATOM 1346 N N . ASP A 1 159 ? -17.779 11.318 -15.386 1.00 12.54 277 ASP A N 1
ATOM 1347 C CA . ASP A 1 159 ? -18.448 11.944 -16.533 1.00 14.01 277 ASP A CA 1
ATOM 1348 C C . ASP A 1 159 ? -19.123 10.955 -17.490 1.00 13.70 277 ASP A C 1
ATOM 1349 O O . ASP A 1 159 ? -19.994 11.350 -18.242 1.00 15.22 277 ASP A O 1
ATOM 1354 N N . PHE A 1 160 ? -18.726 9.684 -17.460 1.00 14.33 278 PHE A N 1
ATOM 1355 C CA . PHE A 1 160 ? -19.183 8.735 -18.458 1.00 14.69 278 PHE A CA 1
ATOM 1356 C C . PHE A 1 160 ? -20.641 8.418 -18.193 1.00 16.44 278 PHE A C 1
ATOM 1357 O O . PHE A 1 160 ? -20.980 7.817 -17.165 1.00 19.15 278 PHE A O 1
ATOM 1365 N N . GLY A 1 161 ? -21.496 8.749 -19.123 1.00 17.26 279 GLY A N 1
ATOM 1366 C CA . GLY A 1 161 ? -22.901 8.539 -18.973 1.00 19.40 279 GLY A CA 1
ATOM 1367 C C . GLY A 1 161 ? -23.550 9.515 -18.035 1.00 19.08 279 GLY A C 1
ATOM 1368 O O . GLY A 1 161 ? -24.732 9.324 -17.679 1.00 21.28 279 GLY A O 1
ATOM 1369 N N . ILE A 1 162 ? -22.857 10.592 -17.600 1.00 16.15 280 ILE A N 1
ATOM 1370 C CA . ILE A 1 162 ? -23.458 11.505 -16.667 1.00 16.55 280 ILE A CA 1
ATOM 1371 C C . ILE A 1 162 ? -24.686 12.226 -17.135 1.00 17.42 280 ILE A C 1
ATOM 1372 O O . ILE A 1 162 ? -25.464 12.734 -16.319 1.00 19.69 280 ILE A O 1
ATOM 1377 N N . SER A 1 163 ? -24.868 12.329 -18.452 1.00 18.44 281 SER A N 1
ATOM 1378 C CA . SER A 1 163 ? -26.067 12.986 -18.939 1.00 22.13 281 SER A CA 1
ATOM 1379 C C . SER A 1 163 ? -27.286 12.114 -18.926 1.00 20.09 281 SER A C 1
ATOM 1380 O O . SER A 1 163 ? -28.382 12.605 -19.269 1.00 25.20 281 SER A O 1
ATOM 1383 N N . GLY A 1 164 ? -27.158 10.868 -18.495 1.00 19.74 282 GLY A N 1
ATOM 1384 C CA . GLY A 1 164 ? -28.329 9.989 -18.390 1.00 23.81 282 GLY A CA 1
ATOM 1385 C C . GLY A 1 164 ? -28.720 9.201 -19.667 1.00 38.38 282 GLY A C 1
ATOM 1386 O O . GLY A 1 164 ? -27.958 9.274 -20.599 1.00 34.11 282 GLY A O 1
ATOM 1387 N N . ALA A 1 176 ? -32.690 -2.738 -21.095 1.00 86.18 294 ALA A N 1
ATOM 1388 C CA . ALA A 1 176 ? -31.871 -1.647 -21.548 1.00 88.74 294 ALA A CA 1
ATOM 1389 C C . ALA A 1 176 ? -31.173 -0.938 -20.348 1.00 91.86 294 ALA A C 1
ATOM 1390 O O . ALA A 1 176 ? -31.774 -0.074 -19.697 1.00 115.44 294 ALA A O 1
ATOM 1392 N N . GLY A 1 177 ? -29.908 -1.307 -20.093 1.00 53.12 295 GLY A N 1
ATOM 1393 C CA . GLY A 1 177 ? -29.092 -0.886 -18.902 1.00 61.47 295 GLY A CA 1
ATOM 1394 C C . GLY A 1 177 ? -28.106 -2.001 -18.472 1.00 51.42 295 GLY A C 1
ATOM 1395 O O . GLY A 1 177 ? -28.061 -3.113 -19.128 1.00 54.70 295 GLY A O 1
ATOM 1396 N N . CYS A 1 178 ? -27.287 -1.762 -17.427 1.00 46.34 296 CYS A N 1
ATOM 1397 C CA . CYS A 1 178 ? -26.427 -2.817 -16.967 1.00 32.48 296 CYS A CA 1
ATOM 1398 C C . CYS A 1 178 ? -27.302 -3.671 -16.061 1.00 36.24 296 CYS A C 1
ATOM 1399 O O . CYS A 1 178 ? -27.580 -3.303 -14.897 1.00 33.77 296 CYS A O 1
ATOM 1402 N N . ALA A 1 179 ? -27.788 -4.761 -16.620 1.00 42.67 297 ALA A N 1
ATOM 1403 C CA . ALA A 1 179 ? -28.633 -5.781 -15.881 1.00 35.22 297 ALA A CA 1
ATOM 1404 C C . ALA A 1 179 ? -28.275 -5.848 -14.408 1.00 41.11 297 ALA A C 1
ATOM 1405 O O . ALA A 1 179 ? -29.071 -5.959 -13.489 1.00 23.99 297 ALA A O 1
ATOM 1407 N N . ALA A 1 180 ? -27.013 -5.965 -14.171 1.00 36.97 298 ALA A N 1
ATOM 1408 C CA . ALA A 1 180 ? -26.648 -6.329 -12.881 1.00 28.70 298 ALA A CA 1
ATOM 1409 C C . ALA A 1 180 ? -27.085 -5.306 -11.795 1.00 25.49 298 ALA A C 1
ATOM 1410 O O . ALA A 1 180 ? -27.380 -5.674 -10.660 1.00 26.30 298 ALA A O 1
ATOM 1412 N N . TYR A 1 181 ? -27.204 -4.045 -12.190 1.00 17.54 299 TYR A N 1
ATOM 1413 C CA . TYR A 1 181 ? -27.546 -2.999 -11.215 1.00 14.50 299 TYR A CA 1
ATOM 1414 C C . TYR A 1 181 ? -28.927 -2.434 -11.393 1.00 13.70 299 TYR A C 1
ATOM 1415 O O . TYR A 1 181 ? -29.344 -1.489 -10.754 1.00 15.62 299 TYR A O 1
ATOM 1424 N N . MET A 1 182 ? -29.708 -3.073 -12.256 1.00 14.75 300 MET A N 1
ATOM 1425 C CA A MET A 1 182 ? -31.058 -2.612 -12.613 0.50 15.27 300 MET A CA 1
ATOM 1426 C CA B MET A 1 182 ? -31.054 -2.614 -12.598 0.50 14.60 300 MET A CA 1
ATOM 1427 C C . MET A 1 182 ? -32.070 -2.889 -11.495 1.00 14.59 300 MET A C 1
ATOM 1428 O O . MET A 1 182 ? -32.172 -3.989 -10.982 1.00 14.85 300 MET A O 1
ATOM 1437 N N . ALA A 1 183 ? -32.846 -1.839 -11.142 1.00 15.31 301 ALA A N 1
ATOM 1438 C CA . ALA A 1 183 ? -33.911 -1.918 -10.147 1.00 14.08 301 ALA A CA 1
ATOM 1439 C C . ALA A 1 183 ? -35.029 -2.761 -10.659 1.00 13.67 301 ALA A C 1
ATOM 1440 O O . ALA A 1 183 ? -35.294 -2.855 -11.870 1.00 14.77 301 ALA A O 1
ATOM 1442 N N . PRO A 1 184 ? -35.802 -3.364 -9.742 1.00 14.20 302 PRO A N 1
ATOM 1443 C CA . PRO A 1 184 ? -36.939 -4.180 -10.137 1.00 15.72 302 PRO A CA 1
ATOM 1444 C C . PRO A 1 184 ? -37.895 -3.479 -11.098 1.00 15.86 302 PRO A C 1
ATOM 1445 O O . PRO A 1 184 ? -38.325 -4.070 -12.082 1.00 16.99 302 PRO A O 1
ATOM 1449 N N . GLU A 1 185 ? -38.206 -2.223 -10.854 1.00 18.54 303 GLU A N 1
ATOM 1450 C CA . GLU A 1 185 ? -39.162 -1.458 -11.701 1.00 19.44 303 GLU A CA 1
ATOM 1451 C C . GLU A 1 185 ? -38.543 -1.025 -13.051 1.00 21.65 303 GLU A C 1
ATOM 1452 O O . GLU A 1 185 ? -39.309 -0.604 -13.908 1.00 24.70 303 GLU A O 1
ATOM 1458 N N . ARG A 1 186 ? -37.220 -1.129 -13.250 1.00 18.63 304 ARG A N 1
ATOM 1459 C CA . ARG A 1 186 ? -36.631 -1.016 -14.630 1.00 20.89 304 ARG A CA 1
ATOM 1460 C C . ARG A 1 186 ? -36.761 -2.279 -15.439 1.00 18.86 304 ARG A C 1
ATOM 1461 O O . ARG A 1 186 ? -36.539 -2.301 -16.638 1.00 28.59 304 ARG A O 1
ATOM 1469 N N . ILE A 1 187 ? -36.951 -3.368 -14.749 1.00 18.31 305 ILE A N 1
ATOM 1470 C CA . ILE A 1 187 ? -37.170 -4.641 -15.371 1.00 20.00 305 ILE A CA 1
ATOM 1471 C C . ILE A 1 187 ? -38.691 -4.876 -15.630 1.00 20.88 305 ILE A C 1
ATOM 1472 O O . ILE A 1 187 ? -39.127 -5.298 -16.689 1.00 24.03 305 ILE A O 1
ATOM 1477 N N . ASP A 1 188 ? -39.484 -4.575 -14.631 1.00 21.10 306 ASP A N 1
ATOM 1478 C CA . ASP A 1 188 ? -40.961 -4.779 -14.720 1.00 25.39 306 ASP A CA 1
ATOM 1479 C C . ASP A 1 188 ? -41.729 -3.885 -13.774 1.00 20.92 306 ASP A C 1
ATOM 1480 O O . ASP A 1 188 ? -42.002 -4.202 -12.596 1.00 27.64 306 ASP A O 1
ATOM 1485 N N . PRO A 1 189 ? -41.943 -2.660 -14.206 1.00 26.84 307 PRO A N 1
ATOM 1486 C CA . PRO A 1 189 ? -42.600 -1.698 -13.323 1.00 28.97 307 PRO A CA 1
ATOM 1487 C C . PRO A 1 189 ? -44.058 -2.002 -13.037 1.00 29.65 307 PRO A C 1
ATOM 1488 O O . PRO A 1 189 ? -44.743 -2.553 -13.908 1.00 45.08 307 PRO A O 1
ATOM 1492 N N . PRO A 1 190 ? -44.503 -1.630 -11.799 1.00 33.14 308 PRO A N 1
ATOM 1493 C CA . PRO A 1 190 ? -45.923 -1.884 -11.378 1.00 37.31 308 PRO A CA 1
ATOM 1494 C C . PRO A 1 190 ? -46.915 -1.166 -12.246 1.00 34.96 308 PRO A C 1
ATOM 1495 O O . PRO A 1 190 ? -48.030 -1.695 -12.431 1.00 59.65 308 PRO A O 1
ATOM 1499 N N . ASP A 1 191 ? -46.514 -0.015 -12.829 1.00 39.42 309 ASP A N 1
ATOM 1500 C CA . ASP A 1 191 ? -47.311 0.713 -13.855 1.00 50.99 309 ASP A CA 1
ATOM 1501 C C . ASP A 1 191 ? -46.456 1.089 -15.109 1.00 54.56 309 ASP A C 1
ATOM 1502 O O . ASP A 1 191 ? -45.799 2.128 -15.107 1.00 42.77 309 ASP A O 1
ATOM 1507 N N . PRO A 1 192 ? -46.477 0.257 -16.201 1.00 57.05 310 PRO A N 1
ATOM 1508 C CA . PRO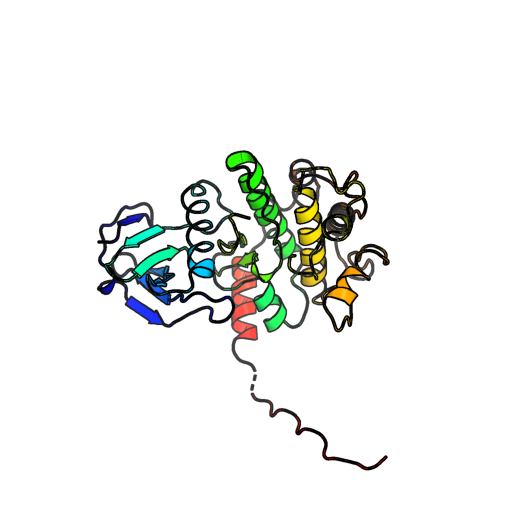 A 1 192 ? -45.586 0.635 -17.335 1.00 61.50 310 PRO A CA 1
ATOM 1509 C C . PRO A 1 192 ? -45.937 1.980 -18.079 1.00 63.32 310 PRO A C 1
ATOM 1510 O O . PRO A 1 192 ? -45.084 2.517 -18.807 1.00 102.74 310 PRO A O 1
ATOM 1514 N N . THR A 1 193 ? -47.126 2.534 -17.846 1.00 60.10 311 THR A N 1
ATOM 1515 C CA . THR A 1 193 ? -47.456 3.822 -18.453 1.00 67.14 311 THR A CA 1
ATOM 1516 C C . THR A 1 193 ? -46.840 5.055 -17.721 1.00 76.43 311 THR A C 1
ATOM 1517 O O . THR A 1 193 ? -46.809 6.151 -18.297 1.00 74.32 311 THR A O 1
ATOM 1521 N N . LYS A 1 194 ? -46.346 4.905 -16.475 1.00 51.69 312 LYS A N 1
ATOM 1522 C CA . LYS A 1 194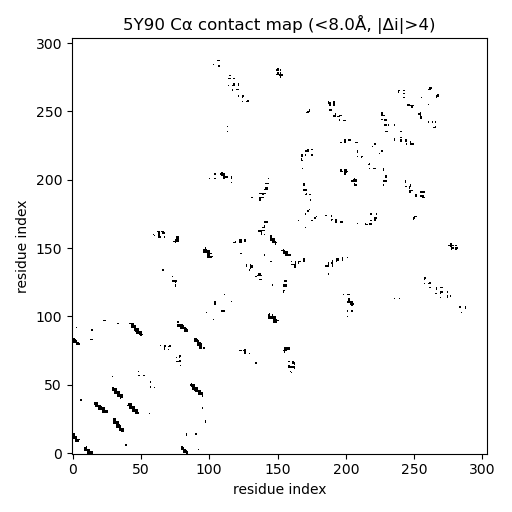 ? -45.881 6.112 -15.714 1.00 54.92 312 LYS A CA 1
ATOM 1523 C C . LYS A 1 194 ? -44.516 6.687 -16.204 1.00 76.10 312 LYS A C 1
ATOM 1524 O O . LYS A 1 194 ? -43.496 5.990 -16.188 1.00 52.13 312 LYS A O 1
ATOM 1530 N N . PRO A 1 195 ? -44.500 7.968 -16.645 1.00 60.76 313 PRO A N 1
ATOM 1531 C CA . PRO A 1 195 ? -43.316 8.485 -17.368 1.00 62.31 313 PRO A CA 1
ATOM 1532 C C . PRO A 1 195 ? -42.031 8.535 -16.529 1.00 82.23 313 PRO A C 1
ATOM 1533 O O . PRO A 1 195 ? -40.925 8.261 -17.047 1.00 60.64 313 PRO A O 1
ATOM 1537 N N . ASP A 1 196 ? -42.203 8.918 -15.255 1.00 50.76 314 ASP A N 1
ATOM 1538 C CA . ASP A 1 196 ? -41.182 8.834 -14.169 1.00 56.64 314 ASP A CA 1
ATOM 1539 C C . ASP A 1 196 ? -39.714 8.425 -14.426 1.00 84.25 314 ASP A C 1
ATOM 1540 O O . ASP A 1 196 ? -38.781 8.979 -13.748 1.00 55.16 314 ASP A O 1
ATOM 1545 N N . TYR A 1 197 ? -39.469 7.403 -15.269 1.00 89.19 315 TYR A N 1
ATOM 1546 C CA . TYR A 1 197 ? -38.131 6.725 -15.172 1.00 57.14 315 TYR A CA 1
ATOM 1547 C C . TYR A 1 197 ? -37.904 6.421 -13.663 1.00 64.50 315 TYR A C 1
ATOM 1548 O O . TYR A 1 197 ? -38.287 5.278 -13.185 1.00 66.13 315 TYR A O 1
ATOM 1557 N N . ASP A 1 198 ? -37.206 7.426 -13.002 1.00 51.70 316 ASP A N 1
ATOM 1558 C CA . ASP A 1 198 ? -37.309 7.869 -11.568 1.00 28.88 316 ASP A CA 1
ATOM 1559 C C . ASP A 1 198 ? -36.027 7.667 -10.888 1.00 22.19 316 ASP A C 1
ATOM 1560 O O . ASP A 1 198 ? -35.388 6.573 -11.198 1.00 31.02 316 ASP A O 1
ATOM 1565 N N . ILE A 1 199 ? -35.657 8.591 -9.966 1.00 21.93 317 ILE A N 1
ATOM 1566 C CA . ILE A 1 199 ? -34.426 8.577 -9.220 1.00 18.86 317 ILE A CA 1
ATOM 1567 C C . ILE A 1 199 ? -34.265 7.372 -8.321 1.00 18.53 317 ILE A C 1
ATOM 1568 O O . ILE A 1 199 ? -33.146 6.981 -7.932 1.00 17.98 317 ILE A O 1
ATOM 1573 N N . ARG A 1 200 ? -35.444 6.890 -7.861 1.00 19.57 318 ARG A N 1
ATOM 1574 C CA . ARG A 1 200 ? -35.430 5.780 -7.009 1.00 17.64 318 ARG A CA 1
ATOM 1575 C C . ARG A 1 200 ? -34.721 4.628 -7.673 1.00 16.18 318 ARG A C 1
ATOM 1576 O O . ARG A 1 200 ? -34.183 3.855 -6.923 1.00 16.20 318 ARG A O 1
ATOM 1584 N N . ALA A 1 201 ? -34.755 4.425 -9.011 1.00 14.83 319 ALA A N 1
ATOM 1585 C CA . ALA A 1 201 ? -34.030 3.300 -9.598 1.00 14.43 319 ALA A CA 1
ATOM 1586 C C . ALA A 1 201 ? -32.510 3.410 -9.364 1.00 12.71 319 ALA A C 1
ATOM 1587 O O . ALA A 1 201 ? -31.835 2.407 -9.180 1.00 14.04 319 ALA A O 1
ATOM 1589 N N . ASP A 1 202 ? -31.969 4.628 -9.361 1.00 13.07 320 ASP A N 1
ATOM 1590 C CA . ASP A 1 202 ? -30.553 4.827 -9.097 1.00 12.32 320 ASP A CA 1
ATOM 1591 C C . ASP A 1 202 ? -30.186 4.575 -7.638 1.00 11.70 320 ASP A C 1
ATOM 1592 O O . ASP A 1 202 ? -29.072 4.123 -7.331 1.00 12.16 320 ASP A O 1
ATOM 1597 N N . VAL A 1 203 ? -31.139 4.829 -6.730 1.00 11.42 321 VAL A N 1
ATOM 1598 C CA . VAL A 1 203 ? -30.950 4.479 -5.289 1.00 11.35 321 VAL A CA 1
ATOM 1599 C C . VAL A 1 203 ? -30.749 2.958 -5.151 1.00 11.09 321 VAL A C 1
ATOM 1600 O O . VAL A 1 203 ? -29.850 2.529 -4.425 1.00 11.55 321 VAL A O 1
ATOM 1604 N N . TRP A 1 204 ? -31.533 2.171 -5.875 1.00 11.19 322 TRP A N 1
ATOM 1605 C CA . TRP A 1 204 ? -31.359 0.745 -5.882 1.00 12.11 322 TRP A CA 1
ATOM 1606 C C . TRP A 1 204 ? -29.951 0.368 -6.375 1.00 10.64 322 TRP A C 1
ATOM 1607 O O . TRP A 1 204 ? -29.245 -0.421 -5.757 1.00 11.00 322 TRP A O 1
ATOM 1618 N N . SER A 1 205 ? -29.549 0.933 -7.523 1.00 11.15 323 SER A N 1
ATOM 1619 C CA . SER A 1 205 ? -28.257 0.603 -8.058 1.00 11.16 323 SER A CA 1
ATOM 1620 C C . SER A 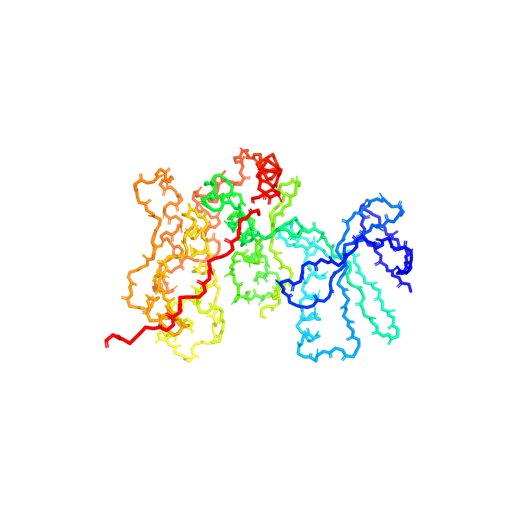1 205 ? -27.119 0.966 -7.084 1.00 10.39 323 SER A C 1
ATOM 1621 O O . SER A 1 205 ? -26.120 0.244 -6.997 1.00 11.25 323 SER A O 1
ATOM 1624 N N . LEU A 1 206 ? -27.259 2.082 -6.376 1.00 10.91 324 LEU A N 1
ATOM 1625 C CA . LEU A 1 206 ? -26.299 2.446 -5.354 1.00 10.56 324 LEU A CA 1
ATOM 1626 C C . LEU A 1 206 ? -26.224 1.367 -4.269 1.00 10.06 324 LEU A C 1
ATOM 1627 O O . LEU A 1 206 ? -25.143 0.979 -3.841 1.00 10.79 324 LEU A O 1
ATOM 1632 N N . GLY A 1 207 ? -27.396 0.890 -3.830 1.00 9.88 325 GLY A N 1
ATOM 1633 C CA . GLY A 1 207 ? -27.405 -0.190 -2.847 1.00 10.46 325 GLY A CA 1
ATOM 1634 C C . GLY A 1 207 ? -26.683 -1.440 -3.278 1.00 10.05 325 GLY A C 1
ATOM 1635 O O . GLY A 1 207 ? -25.907 -2.014 -2.516 1.00 10.94 325 GLY A O 1
ATOM 1636 N N . ILE A 1 208 ? -26.940 -1.869 -4.526 1.00 10.23 326 ILE A N 1
ATOM 1637 C CA . ILE A 1 208 ? -26.235 -3.030 -5.050 1.00 10.77 326 ILE A CA 1
ATOM 1638 C C . ILE A 1 208 ? -24.749 -2.807 -5.067 1.00 10.87 326 ILE A C 1
ATOM 1639 O O . ILE A 1 208 ? -23.959 -3.664 -4.671 1.00 11.64 326 ILE A O 1
ATOM 1644 N N . SER A 1 209 ? -24.370 -1.624 -5.541 1.00 11.14 327 SER A N 1
ATOM 1645 C CA . SER A 1 209 ? -22.962 -1.247 -5.599 1.00 11.78 327 SER A CA 1
ATOM 1646 C C . SER A 1 209 ? -22.293 -1.316 -4.225 1.00 11.05 327 SER A C 1
ATOM 1647 O O . SER A 1 209 ? -21.170 -1.789 -4.098 1.00 11.51 327 SER A O 1
ATOM 1650 N N . LEU A 1 210 ? -22.969 -0.771 -3.225 1.00 10.85 328 LEU A N 1
ATOM 1651 C CA . LEU A 1 210 ? -22.426 -0.810 -1.861 1.00 11.29 328 LEU A CA 1
ATOM 1652 C C . LEU A 1 210 ? -22.283 -2.214 -1.329 1.00 11.71 328 LEU A C 1
ATOM 1653 O O . LEU A 1 210 ? -21.260 -2.519 -0.724 1.00 12.45 328 LEU A O 1
ATOM 1658 N N . VAL A 1 211 ? -23.256 -3.077 -1.580 1.00 11.05 329 VAL A N 1
ATOM 1659 C CA . VAL A 1 211 ? -23.111 -4.473 -1.110 1.00 12.03 329 VAL A CA 1
ATOM 1660 C C . VAL A 1 211 ? -21.944 -5.129 -1.814 1.00 12.05 329 VAL A C 1
ATOM 1661 O O . VAL A 1 211 ? -21.143 -5.823 -1.183 1.00 13.11 329 VAL A O 1
ATOM 1665 N N . GLU A 1 212 ? -21.831 -4.931 -3.127 1.00 11.62 330 GLU A N 1
ATOM 1666 C CA . GLU A 1 212 ? -20.730 -5.489 -3.870 1.00 12.98 330 GLU A CA 1
ATOM 1667 C C . GLU A 1 212 ? -19.400 -5.058 -3.321 1.00 13.70 330 GLU A C 1
ATOM 1668 O O . GLU A 1 212 ? -18.475 -5.859 -3.105 1.00 14.47 330 GLU A O 1
ATOM 1674 N N . LEU A 1 213 ? -19.247 -3.742 -3.088 1.00 12.54 331 LEU A N 1
ATOM 1675 C CA . LEU A 1 213 ? -17.954 -3.230 -2.649 1.00 12.44 331 LEU A CA 1
ATOM 1676 C C . LEU A 1 213 ? -17.624 -3.576 -1.200 1.00 13.39 331 LEU A C 1
ATOM 1677 O O . LEU A 1 213 ? -16.482 -3.807 -0.857 1.00 14.63 331 LEU A O 1
ATOM 1682 N N . ALA A 1 214 ? -18.664 -3.622 -0.377 1.00 12.52 332 ALA A N 1
ATOM 1683 C CA . ALA A 1 214 ? -18.473 -3.934 1.049 1.00 13.18 332 ALA A CA 1
ATOM 1684 C C . ALA A 1 214 ? -18.114 -5.401 1.242 1.00 14.49 332 ALA A C 1
ATOM 1685 O O . ALA A 1 214 ? -17.424 -5.732 2.194 1.00 15.52 332 ALA A O 1
ATOM 1687 N N . THR A 1 215 ? -18.649 -6.295 0.402 1.00 15.36 333 THR A N 1
ATOM 1688 C CA . THR A 1 215 ? -18.379 -7.731 0.532 1.00 17.43 333 THR A CA 1
ATOM 1689 C C . THR A 1 215 ? -17.273 -8.219 -0.365 1.00 19.66 333 THR A C 1
ATOM 1690 O O . THR A 1 215 ? -16.734 -9.346 -0.150 1.00 23.06 333 THR A O 1
ATOM 1694 N N . GLY A 1 216 ? -16.941 -7.452 -1.401 1.00 18.58 334 GLY A N 1
ATOM 1695 C CA . GLY A 1 216 ? -16.046 -7.963 -2.442 1.00 21.20 334 GLY A CA 1
ATOM 1696 C C . GLY A 1 216 ? -16.692 -8.973 -3.384 1.00 19.89 334 GLY A C 1
ATOM 1697 O O . GLY A 1 216 ? -15.973 -9.628 -4.147 1.00 27.03 334 GLY A O 1
ATOM 1698 N N . GLN A 1 217 ? -18.010 -9.104 -3.362 1.00 21.83 335 GLN A N 1
ATOM 1699 C CA . GLN A 1 217 ? -18.729 -10.053 -4.213 1.00 24.24 335 GLN A CA 1
ATOM 1700 C C . GLN A 1 217 ? -20.043 -9.370 -4.724 1.00 28.99 335 GLN A C 1
ATOM 1701 O O . GLN A 1 217 ? -20.903 -9.008 -3.965 1.00 25.70 335 GLN A O 1
ATOM 1707 N N . PHE A 1 218 ? -20.266 -9.403 -6.007 1.00 23.81 336 PHE A N 1
ATOM 1708 C CA . PHE A 1 218 ? -21.548 -8.945 -6.601 1.00 23.78 336 PHE A CA 1
ATOM 1709 C C . PHE A 1 218 ? -22.604 -9.901 -6.095 1.00 18.46 336 PHE A C 1
ATOM 1710 O O . PHE A 1 218 ? -22.373 -11.103 -6.168 1.00 25.25 336 PHE A O 1
ATOM 1718 N N . PRO A 1 219 ? -23.759 -9.352 -5.621 1.00 18.38 337 PRO A N 1
ATOM 1719 C CA . PRO A 1 219 ? -24.682 -10.174 -4.730 1.00 22.66 337 PRO A CA 1
ATOM 1720 C C . PRO A 1 219 ? -25.618 -11.116 -5.315 1.00 24.84 337 PRO A C 1
ATOM 1721 O O . PRO A 1 219 ? -26.196 -11.973 -4.572 1.00 31.71 337 PRO A O 1
ATOM 1725 N N . TYR A 1 220 ? -25.771 -11.045 -6.631 1.00 24.17 338 TYR A N 1
ATOM 1726 C CA . TYR A 1 220 ? -26.585 -11.993 -7.317 1.00 26.18 338 TYR A CA 1
ATOM 1727 C C . TYR A 1 220 ? -25.534 -12.960 -7.913 1.00 30.07 338 TYR A C 1
ATOM 1728 O O . TYR A 1 220 ? -24.984 -12.597 -8.997 1.00 29.48 338 TYR A O 1
ATOM 1737 N N . LYS A 1 221 ? -25.298 -14.114 -7.164 1.00 28.70 339 LYS A N 1
ATOM 1738 C CA . LYS A 1 221 ? -24.149 -14.931 -7.325 1.00 33.49 339 LYS A CA 1
ATOM 1739 C C . LYS A 1 221 ? -24.340 -15.870 -8.521 1.00 32.09 339 LYS A C 1
ATOM 1740 O O . LYS A 1 221 ? -25.499 -16.328 -8.816 1.00 33.97 339 LYS A O 1
ATOM 1746 N N . ASN A 1 222 ? -23.265 -16.068 -9.269 1.00 31.52 340 ASN A N 1
ATOM 1747 C CA . ASN A 1 222 ? -23.207 -17.225 -10.143 1.00 36.85 340 ASN A CA 1
ATOM 1748 C C . ASN A 1 222 ? -24.213 -17.160 -11.274 1.00 29.11 340 ASN A C 1
ATOM 1749 O O . ASN A 1 222 ? -24.558 -18.159 -11.840 1.00 34.19 340 ASN A O 1
ATOM 1754 N N . CYS A 1 223 ? -24.719 -15.994 -11.591 1.00 27.37 341 CYS A N 1
ATOM 1755 C CA . CYS A 1 223 ? -25.513 -15.864 -12.814 1.00 24.50 341 CYS A CA 1
ATOM 1756 C C . CYS A 1 223 ? -24.623 -15.965 -14.035 1.00 30.31 341 CYS A C 1
ATOM 1757 O O . CYS A 1 223 ? -23.514 -15.448 -14.068 1.00 35.11 341 CYS A O 1
ATOM 1760 N N . LYS A 1 224 ? -25.147 -16.612 -15.071 1.00 29.66 342 LYS A N 1
ATOM 1761 C CA . LYS A 1 224 ? -24.375 -16.889 -16.283 1.00 33.95 342 LYS A CA 1
ATOM 1762 C C . LYS A 1 224 ? -24.800 -16.049 -17.483 1.00 29.66 342 LYS A C 1
ATOM 1763 O O . LYS A 1 224 ? -24.079 -16.017 -18.486 1.00 36.50 342 LYS A O 1
ATOM 1769 N N . THR A 1 225 ? -25.945 -15.374 -17.389 1.00 26.70 343 THR A N 1
ATOM 1770 C CA . THR A 1 225 ? -26.459 -14.554 -18.465 1.00 24.79 343 THR A CA 1
ATOM 1771 C C . THR A 1 225 ? -27.111 -13.336 -17.821 1.00 24.10 343 THR A C 1
ATOM 1772 O O . THR A 1 225 ? -27.529 -13.357 -16.654 1.00 23.22 343 THR A O 1
ATOM 1776 N N . ASP A 1 226 ? -27.299 -12.332 -18.651 1.00 20.84 344 ASP A N 1
ATOM 1777 C CA . ASP A 1 226 ? -27.943 -11.100 -18.266 1.00 21.57 344 ASP A CA 1
ATOM 1778 C C . ASP A 1 226 ? -29.393 -11.366 -17.791 1.00 20.54 344 ASP A C 1
ATOM 1779 O O . ASP A 1 226 ? -29.812 -10.839 -16.777 1.00 19.68 344 ASP A O 1
ATOM 1784 N N . PHE A 1 227 ? -30.122 -12.195 -18.539 1.00 18.80 345 PHE A N 1
ATOM 1785 C CA . PHE A 1 227 ? -31.469 -12.403 -18.193 1.00 18.20 345 PHE A CA 1
ATOM 1786 C C . PHE A 1 227 ? -31.575 -13.083 -16.833 1.00 19.11 345 PHE A C 1
ATOM 1787 O O . PHE A 1 227 ? -32.472 -12.800 -16.051 1.00 18.19 345 PHE A O 1
ATOM 1795 N N . GLU A 1 228 ? -30.663 -14.023 -16.575 1.00 18.74 346 GLU A N 1
ATOM 1796 C CA . GLU A 1 228 ? -30.679 -14.659 -15.298 1.00 18.40 346 GLU A CA 1
ATOM 1797 C C . GLU A 1 228 ? -30.549 -13.661 -14.132 1.00 15.47 346 GLU A C 1
ATOM 1798 O O . GLU A 1 228 ? -31.256 -13.796 -13.122 1.00 15.91 346 GLU A O 1
ATOM 1804 N N . VAL A 1 229 ? -29.689 -12.682 -14.264 1.00 15.72 347 VAL A N 1
ATOM 1805 C CA . VAL A 1 229 ? -29.587 -11.695 -13.199 1.00 15.19 347 VAL A CA 1
ATOM 1806 C C . VAL A 1 229 ? -30.909 -10.946 -13.018 1.00 16.74 347 VAL A C 1
ATOM 1807 O O . VAL A 1 229 ? -31.354 -10.756 -11.870 1.00 16.16 347 VAL A O 1
ATOM 1811 N N . LEU A 1 230 ? -31.581 -10.581 -14.114 1.00 16.15 348 LEU A N 1
ATOM 1812 C CA . LEU A 1 230 ? -32.875 -9.913 -13.987 1.00 16.72 348 LEU A CA 1
ATOM 1813 C C . LEU A 1 230 ? -33.867 -10.768 -13.198 1.00 15.00 348 LEU A C 1
ATOM 1814 O O . LEU A 1 230 ? -34.649 -10.229 -12.425 1.00 16.05 348 LEU A O 1
ATOM 1819 N N . THR A 1 231 ? -33.883 -12.069 -13.503 1.00 15.47 349 THR A N 1
ATOM 1820 C CA . THR A 1 231 ? -34.766 -12.944 -12.786 1.00 16.15 349 THR A CA 1
ATOM 1821 C C . THR A 1 231 ? -34.476 -12.943 -11.260 1.00 15.54 349 THR A C 1
ATOM 1822 O O . THR A 1 231 ? -35.429 -12.990 -10.496 1.00 16.53 349 THR A O 1
ATOM 1826 N N . LYS A 1 232 ? -33.210 -12.849 -10.904 1.00 15.54 350 LYS A N 1
ATOM 1827 C CA A LYS A 1 232 ? -32.865 -12.873 -9.475 0.50 15.12 350 LYS A CA 1
ATOM 1828 C CA B LYS A 1 232 ? -32.866 -12.843 -9.472 0.50 14.88 350 LYS A CA 1
ATOM 1829 C C . LYS A 1 232 ? -33.294 -11.541 -8.793 1.00 16.15 350 LYS A C 1
ATOM 1830 O O . LYS A 1 232 ? -33.822 -11.537 -7.681 1.00 16.38 350 LYS A O 1
ATOM 1841 N N . VAL A 1 233 ? -33.124 -10.426 -9.514 1.00 14.76 351 VAL A N 1
ATOM 1842 C CA . VAL A 1 233 ? -33.580 -9.158 -8.960 1.00 14.72 351 VAL A CA 1
ATOM 1843 C C . VAL A 1 233 ? -35.050 -9.256 -8.615 1.00 15.08 351 VAL A C 1
ATOM 1844 O O . VAL A 1 233 ? -35.482 -8.764 -7.576 1.00 16.63 351 VAL A O 1
ATOM 1848 N N . LEU A 1 234 ? -35.842 -9.766 -9.526 1.00 14.92 352 LEU A N 1
ATOM 1849 C CA . LEU A 1 234 ? -37.263 -9.847 -9.321 1.00 16.84 352 LEU A CA 1
ATOM 1850 C C . LEU A 1 234 ? -37.731 -10.948 -8.409 1.00 18.53 352 LEU A C 1
ATOM 1851 O O . LEU A 1 234 ? -38.670 -10.688 -7.637 1.00 18.93 352 LEU A O 1
ATOM 1856 N N . GLN A 1 235 ? -37.109 -12.128 -8.453 1.00 16.46 353 GLN A N 1
ATOM 1857 C CA . GLN A 1 235 ? -37.646 -13.257 -7.689 1.00 16.75 353 GLN A CA 1
ATOM 1858 C C . GLN A 1 235 ? -37.071 -13.347 -6.286 1.00 17.67 353 GLN A C 1
ATOM 1859 O O . GLN A 1 235 ? -37.704 -13.959 -5.437 1.00 23.11 353 GLN A O 1
ATOM 1865 N N . GLU A 1 236 ? -35.859 -12.917 -6.077 1.00 17.84 354 GLU A N 1
ATOM 1866 C CA A GLU A 1 236 ? -35.202 -13.147 -4.789 0.50 17.92 354 GLU A CA 1
ATOM 1867 C CA B GLU A 1 236 ? -35.121 -13.137 -4.799 0.50 17.91 354 GLU A CA 1
ATOM 1868 C C . GLU A 1 236 ? -35.350 -11.961 -3.866 1.00 18.11 354 GLU A C 1
ATOM 1869 O O . GLU A 1 236 ? -35.680 -10.814 -4.312 1.00 17.73 354 GLU A O 1
ATOM 1880 N N . GLU A 1 237 ? -35.172 -12.228 -2.566 1.00 17.94 355 GLU A N 1
ATOM 1881 C CA . GLU A 1 237 ? -35.160 -11.177 -1.599 1.00 17.15 355 GLU A CA 1
ATOM 1882 C C . GLU A 1 237 ? -34.047 -10.209 -1.958 1.00 16.26 355 GLU A C 1
ATOM 1883 O O . GLU A 1 237 ? -33.009 -10.581 -2.528 1.00 17.07 355 GLU A O 1
ATOM 1889 N N . PRO A 1 238 ? -34.163 -8.953 -1.498 1.00 16.99 356 PRO A N 1
ATOM 1890 C CA . PRO A 1 238 ? -33.094 -8.048 -1.755 1.00 17.23 356 PRO A CA 1
ATOM 1891 C C . PRO A 1 238 ? -31.807 -8.510 -1.108 1.00 16.34 356 PRO A C 1
ATOM 1892 O O . PRO A 1 238 ? -31.806 -9.055 0.007 1.00 17.53 356 PRO A O 1
ATOM 1896 N N A PRO A 1 239 ? -30.641 -8.265 -1.769 0.50 15.24 357 PRO A N 1
ATOM 1897 N N B PRO A 1 239 ? -30.703 -8.212 -1.780 0.50 15.68 357 PRO A N 1
ATOM 1898 C CA A PRO A 1 239 ? -29.365 -8.857 -1.268 0.50 16.90 357 PRO A CA 1
ATOM 1899 C CA B PRO A 1 239 ? -29.427 -8.436 -1.189 0.50 18.40 357 PRO A CA 1
ATOM 1900 C C A PRO A 1 239 ? -28.624 -7.909 -0.308 0.50 17.03 357 PRO A C 1
ATOM 1901 C C B PRO A 1 239 ? -29.407 -7.681 0.152 0.50 18.98 357 PRO A C 1
ATOM 1902 O O A PRO A 1 239 ? -27.784 -7.111 -0.685 0.50 16.87 357 PRO A O 1
ATOM 1903 O O B PRO A 1 239 ? -30.052 -6.640 0.350 0.50 19.03 357 PRO A O 1
ATOM 1910 N N A LEU A 1 240 ? -29.058 -7.951 0.929 0.50 15.48 358 LEU A N 1
ATOM 1911 N N B LEU A 1 240 ? -28.669 -8.149 1.091 0.50 21.82 358 LEU A N 1
ATOM 1912 C CA A LEU A 1 240 ? -28.510 -7.107 2.047 0.50 18.75 358 LEU A CA 1
ATOM 1913 C CA B LEU A 1 240 ? -28.445 -7.197 2.152 0.50 23.45 358 LEU A CA 1
ATOM 1914 C C . LEU A 1 240 ? -27.042 -7.358 2.516 1.00 20.92 358 LEU A C 1
ATOM 1915 O O A LEU A 1 240 ? -26.407 -8.376 2.161 0.50 22.22 358 LEU A O 1
ATOM 1916 O O B LEU A 1 240 ? -26.396 -8.344 2.100 0.50 28.67 358 LEU A O 1
ATOM 1925 N N . LEU A 1 241 ? -26.509 -6.385 3.281 1.00 19.40 359 LEU A N 1
ATOM 1926 C CA . LEU A 1 241 ? -25.217 -6.666 3.841 1.00 19.97 359 LEU A CA 1
ATOM 1927 C C . LEU A 1 241 ? -25.327 -7.824 4.795 1.00 22.42 359 LEU A C 1
ATOM 1928 O O . LEU A 1 241 ? -26.291 -7.935 5.548 1.00 29.00 359 LEU A O 1
ATOM 1933 N N . PRO A 1 242 ? -24.335 -8.711 4.790 1.00 26.63 360 PRO A N 1
ATOM 1934 C CA . PRO A 1 242 ? -24.399 -9.734 5.847 1.00 36.94 360 PRO A CA 1
ATOM 1935 C C . PRO A 1 242 ? -24.358 -9.166 7.304 1.00 33.62 360 PRO A C 1
ATOM 1936 O O . PRO A 1 242 ? -23.673 -8.185 7.576 1.00 35.67 360 PRO A O 1
ATOM 1940 N N . GLY A 1 243 ? -25.111 -9.805 8.203 1.00 39.85 361 GLY A N 1
ATOM 1941 C CA . GLY A 1 243 ? -25.150 -9.403 9.637 1.00 32.84 361 GLY A CA 1
ATOM 1942 C C . GLY A 1 243 ? -23.973 -9.909 10.461 1.00 44.39 361 GLY A C 1
ATOM 1943 O O . GLY A 1 243 ? -23.726 -9.400 11.550 1.00 55.70 361 GLY A O 1
ATOM 1944 N N . HIS A 1 244 ? -23.273 -10.937 9.957 1.00 40.02 362 HIS A N 1
ATOM 1945 C CA . HIS A 1 244 ? -22.102 -11.601 10.649 1.00 59.30 362 HIS A CA 1
ATOM 1946 C C . HIS A 1 244 ? -20.829 -10.732 10.711 1.00 60.91 362 HIS A C 1
ATOM 1947 O O . HIS A 1 244 ? -19.954 -10.930 11.559 1.00 187.05 362 HIS A O 1
ATOM 1954 N N . MET A 1 245 ? -20.766 -9.685 9.848 1.00 37.15 363 MET A N 1
ATOM 1955 C CA . MET A 1 245 ? -19.541 -9.263 9.232 1.00 33.97 363 MET A CA 1
ATOM 1956 C C . MET A 1 245 ? -19.071 -7.962 9.914 1.00 26.22 363 MET A C 1
ATOM 1957 O O . MET A 1 245 ? -18.061 -7.521 9.569 1.00 31.10 363 MET A O 1
ATOM 1962 N N . GLY A 1 246 ? -19.740 -7.378 10.928 1.00 24.83 364 GLY A N 1
ATOM 1963 C CA . GLY A 1 246 ? -19.154 -6.215 11.581 1.00 30.37 364 GLY A CA 1
ATOM 1964 C C . GLY A 1 246 ? -19.599 -4.882 11.007 1.00 22.11 364 GLY A C 1
ATOM 1965 O O . GLY A 1 246 ? -19.124 -3.853 11.449 1.00 29.49 364 GLY A O 1
ATOM 1966 N N . PHE A 1 247 ? -20.484 -4.888 10.008 1.00 18.64 365 PHE A N 1
ATOM 1967 C CA . PHE A 1 247 ? -20.957 -3.612 9.500 1.00 17.73 365 PHE A CA 1
ATOM 1968 C C . PHE A 1 247 ? -21.843 -2.903 10.516 1.00 17.84 365 PHE A C 1
ATOM 1969 O O . PHE A 1 247 ? -22.615 -3.560 11.284 1.00 19.58 365 PHE A O 1
ATOM 1977 N N . SER A 1 248 ? -21.755 -1.606 10.589 1.00 15.31 366 SER A N 1
ATOM 1978 C CA . SER A 1 248 ? -22.577 -0.871 11.525 1.00 15.23 366 SER A CA 1
ATOM 1979 C C . SER A 1 248 ? -24.052 -1.067 11.254 1.00 14.70 366 SER A C 1
ATOM 1980 O O . SER A 1 248 ? -24.492 -1.326 10.126 1.00 14.67 366 SER A O 1
ATOM 1983 N N . GLY A 1 249 ? -24.829 -0.874 12.301 1.00 15.58 367 GLY A N 1
ATOM 1984 C CA . GLY A 1 249 ? -26.245 -0.873 12.175 1.00 16.14 367 GLY A CA 1
ATOM 1985 C C . GLY A 1 249 ? -26.685 0.177 11.156 1.00 13.64 367 GLY A C 1
ATOM 1986 O O . GLY A 1 249 ? -27.603 -0.073 10.343 1.00 14.81 367 GLY A O 1
ATOM 1987 N N . ASP A 1 250 ? -26.062 1.364 11.193 1.00 13.11 368 ASP A N 1
ATOM 1988 C CA . ASP A 1 250 ? -26.447 2.420 10.299 1.00 13.22 368 ASP A CA 1
ATOM 1989 C C . ASP A 1 250 ? -26.185 2.025 8.822 1.00 12.55 368 ASP A C 1
ATOM 1990 O O . ASP A 1 250 ? -27.024 2.346 7.959 1.00 12.43 368 ASP A O 1
ATOM 1995 N N . PHE A 1 251 ? -25.050 1.402 8.562 1.00 12.18 369 PHE A N 1
ATOM 1996 C CA . PHE A 1 251 ? -24.747 0.998 7.163 1.00 11.95 369 PHE A CA 1
ATOM 1997 C C . PHE A 1 251 ? -25.743 -0.080 6.702 1.00 11.96 369 PHE A C 1
ATOM 1998 O O . PHE A 1 251 ? -26.247 -0.027 5.580 1.00 12.35 369 PHE A O 1
ATOM 2006 N N . GLN A 1 252 ? -25.988 -1.061 7.569 1.00 12.53 370 GLN A N 1
ATOM 2007 C CA . GLN A 1 252 ? -26.963 -2.092 7.215 1.00 12.61 370 GLN A CA 1
ATOM 2008 C C . GLN A 1 252 ? -28.318 -1.504 6.914 1.00 12.17 370 GLN A C 1
ATOM 2009 O O . GLN A 1 252 ? -28.960 -1.899 5.942 1.00 13.06 370 GLN A O 1
ATOM 2015 N N . SER A 1 253 ? -28.732 -0.514 7.730 1.00 12.61 371 SER A N 1
ATOM 2016 C CA . SER A 1 253 ? -30.031 0.145 7.487 1.00 12.48 371 SER A CA 1
ATOM 2017 C C . SER A 1 253 ? -30.046 0.924 6.157 1.00 12.12 371 SER A C 1
ATOM 2018 O O . SER A 1 253 ? -31.003 0.869 5.405 1.00 12.63 371 SER A O 1
ATOM 2021 N N . PHE A 1 254 ? -28.970 1.619 5.877 1.00 11.61 372 PHE A N 1
ATOM 2022 C CA . PHE A 1 254 ? -28.862 2.409 4.648 1.00 10.93 372 PHE A CA 1
ATOM 2023 C C . PHE A 1 254 ? -29.039 1.507 3.450 1.00 10.74 372 PHE A C 1
ATOM 2024 O O . PHE A 1 254 ? -29.813 1.804 2.540 1.00 11.33 372 PHE A O 1
ATOM 2032 N N . VAL A 1 255 ? -28.323 0.392 3.448 1.00 11.08 373 VAL A N 1
ATOM 2033 C CA . VAL A 1 255 ? -28.431 -0.589 2.357 1.00 11.42 373 VAL A CA 1
ATOM 2034 C C . VAL A 1 255 ? -29.808 -1.150 2.268 1.00 12.46 373 VAL A C 1
ATOM 2035 O O . VAL A 1 255 ? -30.376 -1.283 1.185 1.00 12.40 373 VAL A O 1
ATOM 2039 N N . LYS A 1 256 ? -30.388 -1.582 3.406 1.00 12.70 374 LYS A N 1
ATOM 2040 C CA . LYS A 1 256 ? -31.727 -2.117 3.387 1.00 14.08 374 LYS A CA 1
ATOM 2041 C C . LYS A 1 256 ? -32.719 -1.144 2.766 1.00 12.98 374 LYS A C 1
ATOM 2042 O O . LYS A 1 256 ? -33.612 -1.520 2.027 1.00 14.44 374 LYS A O 1
ATOM 2048 N N . ASP A 1 257 ? -32.596 0.114 3.152 1.00 12.97 375 ASP A N 1
ATOM 2049 C CA . ASP A 1 257 ? -33.486 1.155 2.639 1.00 13.97 375 ASP A CA 1
ATOM 2050 C C . ASP A 1 257 ? -33.313 1.293 1.119 1.00 13.03 375 ASP A C 1
ATOM 2051 O O . ASP A 1 257 ? -34.300 1.332 0.369 1.00 13.68 375 ASP A O 1
ATOM 2056 N N . CYS A 1 258 ? -32.057 1.379 0.669 1.00 11.93 376 CYS A N 1
ATOM 2057 C CA . CYS A 1 258 ? -31.817 1.516 -0.774 1.00 11.76 376 CYS A CA 1
ATOM 2058 C C . CYS A 1 258 ? -32.361 0.342 -1.565 1.00 12.08 376 CYS A C 1
ATOM 2059 O O . CYS A 1 258 ? -32.857 0.509 -2.676 1.00 13.76 376 CYS A O 1
ATOM 2062 N N . LEU A 1 259 ? -32.296 -0.868 -0.968 1.00 11.98 377 LEU A N 1
ATOM 2063 C CA . LEU A 1 259 ? -32.725 -2.093 -1.632 1.00 11.76 377 LEU A CA 1
ATOM 2064 C C . LEU A 1 259 ? -34.162 -2.455 -1.289 1.00 13.53 377 LEU A C 1
ATOM 2065 O O . LEU A 1 259 ? -34.527 -3.608 -1.221 1.00 15.30 377 LEU A O 1
ATOM 2070 N N . THR A 1 260 ? -34.992 -1.460 -1.122 1.00 13.89 378 THR A N 1
ATOM 2071 C CA . THR A 1 260 ? -36.422 -1.691 -0.980 1.00 15.63 378 THR A CA 1
ATOM 2072 C C . THR A 1 260 ? -36.943 -2.081 -2.363 1.00 16.15 378 THR A C 1
ATOM 2073 O O . THR A 1 260 ? -36.853 -1.270 -3.298 1.00 16.39 378 THR A O 1
ATOM 2077 N N . LYS A 1 261 ? -37.566 -3.254 -2.495 1.00 16.86 379 LYS A N 1
ATOM 2078 C CA . LYS A 1 261 ? -37.936 -3.715 -3.839 1.00 18.43 379 LYS A CA 1
ATOM 2079 C C . LYS A 1 261 ? -39.039 -2.876 -4.421 1.00 18.04 379 LYS A C 1
ATOM 2080 O O . LYS A 1 261 ? -39.032 -2.647 -5.612 1.00 20.05 379 LYS A O 1
ATOM 2086 N N . ASP A 1 262 ? -40.057 -2.563 -3.583 1.00 18.46 380 ASP A N 1
ATOM 2087 C CA . ASP A 1 262 ? -41.159 -1.681 -4.036 1.00 20.33 380 ASP A CA 1
ATOM 2088 C C . ASP A 1 262 ? -40.664 -0.263 -4.083 1.00 19.41 380 ASP A C 1
ATOM 2089 O O . ASP A 1 262 ? -40.404 0.376 -3.076 1.00 19.72 380 ASP A O 1
ATOM 2094 N N . HIS A 1 263 ? -40.482 0.249 -5.273 1.00 19.64 381 HIS A N 1
ATOM 2095 C CA . HIS A 1 263 ? -39.926 1.592 -5.454 1.00 19.28 381 HIS A CA 1
ATOM 2096 C C . HIS A 1 263 ? -40.752 2.664 -4.830 1.00 20.22 381 HIS A C 1
ATOM 2097 O O . HIS A 1 263 ? -40.218 3.657 -4.383 1.00 21.03 381 HIS A O 1
ATOM 2104 N N . ARG A 1 264 ? -42.055 2.415 -4.654 1.00 22.69 382 ARG A N 1
ATOM 2105 C CA . ARG A 1 264 ? -42.955 3.361 -4.038 1.00 22.83 382 ARG A CA 1
ATOM 2106 C C . ARG A 1 264 ? -42.609 3.635 -2.577 1.00 22.23 382 ARG A C 1
ATOM 2107 O O . ARG A 1 264 ? -42.918 4.691 -2.041 1.00 27.70 382 ARG A O 1
ATOM 2115 N N . LYS A 1 265 ? -41.864 2.717 -1.969 1.00 20.91 383 LYS A N 1
ATOM 2116 C CA . LYS A 1 265 ? -41.459 2.768 -0.562 1.00 21.25 383 LYS A CA 1
ATOM 2117 C C . LYS A 1 265 ? -39.949 2.967 -0.422 1.00 20.42 383 LYS A C 1
ATOM 2118 O O . LYS A 1 265 ? -39.440 3.062 0.684 1.00 22.20 383 LYS A O 1
ATOM 2124 N N . ARG A 1 266 ? -39.249 3.143 -1.530 1.00 17.88 384 ARG A N 1
ATOM 2125 C CA . ARG A 1 266 ? -37.769 3.362 -1.493 1.00 17.07 384 ARG A CA 1
ATOM 2126 C C . ARG A 1 266 ? -37.493 4.833 -1.284 1.00 15.96 384 ARG A C 1
ATOM 2127 O O . ARG A 1 266 ? -38.100 5.680 -1.936 1.00 17.49 384 ARG A O 1
ATOM 2135 N N . PRO A 1 267 ? -36.481 5.174 -0.454 1.00 15.05 385 PRO A N 1
ATOM 2136 C CA . PRO A 1 267 ? -36.244 6.586 -0.181 1.00 15.54 385 PRO A CA 1
ATOM 2137 C C . PRO A 1 267 ? -35.722 7.323 -1.426 1.00 16.17 385 PRO A C 1
ATOM 2138 O O . PRO A 1 267 ? -34.957 6.751 -2.200 1.00 16.86 385 PRO A O 1
ATOM 2142 N N . LYS A 1 268 ? -36.053 8.600 -1.473 1.00 16.07 386 LYS A N 1
ATOM 2143 C CA . LYS A 1 268 ? -35.440 9.549 -2.351 1.00 18.51 386 LYS A CA 1
ATOM 2144 C C . LYS A 1 268 ? -34.186 10.113 -1.776 1.00 17.48 386 LYS A C 1
ATOM 2145 O O . LYS A 1 268 ? -33.861 9.957 -0.577 1.00 16.43 386 LYS A O 1
ATOM 2151 N N . TYR A 1 269 ? -33.355 10.813 -2.603 1.00 18.46 387 TYR A N 1
ATOM 2152 C CA . TYR A 1 269 ? -32.104 11.347 -2.135 1.00 17.08 387 TYR A CA 1
ATOM 2153 C C . TYR A 1 269 ? -32.235 12.268 -0.938 1.00 17.85 387 TYR A C 1
ATOM 2154 O O . TYR A 1 269 ? -31.430 12.213 -0.018 1.00 16.55 387 TYR A O 1
ATOM 2163 N N . ASN A 1 270 ? -33.261 13.117 -0.912 1.00 20.31 388 ASN A N 1
ATOM 2164 C CA . ASN A 1 270 ? -33.362 14.035 0.226 1.00 21.80 388 ASN A CA 1
ATOM 2165 C C . ASN A 1 270 ? -33.509 13.282 1.601 1.00 17.89 388 ASN A C 1
ATOM 2166 O O . ASN A 1 270 ? -32.985 13.698 2.608 1.00 21.91 388 ASN A O 1
ATOM 2171 N N . LYS A 1 271 ? -34.193 12.155 1.567 1.00 18.52 389 LYS A N 1
ATOM 2172 C CA A LYS A 1 271 ? -34.353 11.299 2.773 0.50 17.48 389 LYS A CA 1
ATOM 2173 C CA B LYS A 1 271 ? -34.357 11.286 2.757 0.50 17.47 389 LYS A CA 1
ATOM 2174 C C . LYS A 1 271 ? -33.040 10.546 3.089 1.00 15.76 389 LYS A C 1
ATOM 2175 O O . LYS A 1 271 ? -32.600 10.517 4.228 1.00 15.63 389 LYS A O 1
ATOM 2186 N N . LEU A 1 272 ? -32.353 10.058 2.042 1.00 14.20 390 LEU A N 1
ATOM 2187 C CA . LEU A 1 272 ? -31.052 9.473 2.245 1.00 13.51 390 LEU A CA 1
ATOM 2188 C C . LEU A 1 272 ? -30.066 10.376 2.842 1.00 12.59 390 LEU A C 1
ATOM 2189 O O . LEU A 1 272 ? -29.229 9.978 3.666 1.00 13.23 390 LEU A O 1
ATOM 2194 N N . LEU A 1 273 ? -30.137 11.665 2.461 1.00 12.82 391 LEU A N 1
ATOM 2195 C CA . LEU A 1 273 ? -29.206 12.659 2.963 1.00 13.71 391 LEU A CA 1
ATOM 2196 C C . LEU A 1 273 ? -29.350 12.952 4.468 1.00 15.13 391 LEU A C 1
ATOM 2197 O O . LEU A 1 273 ? -28.419 13.446 5.087 1.00 16.57 391 LEU A O 1
ATOM 2202 N N . GLU A 1 274 ? -30.494 12.552 5.027 1.00 12.98 392 GLU A N 1
ATOM 2203 C CA . GLU A 1 274 ? -30.726 12.626 6.467 1.00 13.20 392 GLU A CA 1
ATOM 2204 C C . GLU A 1 274 ? -30.404 11.382 7.230 1.00 12.15 392 GLU A C 1
ATOM 2205 O O . GLU A 1 274 ? -30.458 11.329 8.449 1.00 13.52 392 GLU A O 1
ATOM 2211 N N . HIS A 1 275 ? -30.149 10.301 6.487 1.00 11.64 393 HIS A N 1
ATOM 2212 C CA . HIS A 1 275 ? -29.924 8.976 7.118 1.00 11.15 393 HIS A CA 1
ATOM 2213 C C . HIS A 1 275 ? -28.647 9.063 7.941 1.00 11.46 393 HIS A C 1
ATOM 2214 O O . HIS A 1 275 ? -27.675 9.684 7.545 1.00 12.27 393 HIS A O 1
ATOM 2221 N N . SER A 1 276 ? -28.639 8.381 9.092 1.00 11.53 394 SER A N 1
ATOM 2222 C CA . SER A 1 276 ? -27.460 8.434 9.933 1.00 11.88 394 SER A CA 1
ATOM 2223 C C . SER A 1 276 ? -26.177 7.975 9.270 1.00 12.43 394 SER A C 1
ATOM 2224 O O . SER A 1 276 ? -25.120 8.472 9.620 1.00 12.88 394 SER A O 1
ATOM 2227 N N . PHE A 1 277 ? -26.265 7.054 8.307 1.00 11.58 395 PHE A N 1
ATOM 2228 C CA . PHE A 1 277 ? -25.043 6.647 7.642 1.00 11.84 395 PHE A CA 1
ATOM 2229 C C . PHE A 1 277 ? -24.375 7.800 6.899 1.00 12.43 395 PHE A C 1
ATOM 2230 O O . PHE A 1 277 ? -23.195 8.024 7.026 1.00 13.90 395 PHE A O 1
ATOM 2238 N N . ILE A 1 278 ? -25.171 8.547 6.121 1.00 12.27 396 ILE A N 1
ATOM 2239 C CA . ILE A 1 278 ? -24.649 9.759 5.436 1.00 12.00 396 ILE A CA 1
ATOM 2240 C C . ILE A 1 278 ? -24.318 10.839 6.439 1.00 13.50 396 ILE A C 1
ATOM 2241 O O . ILE A 1 278 ? -23.243 11.456 6.365 1.00 14.11 396 ILE A O 1
ATOM 2246 N N . LYS A 1 279 ? -25.222 11.131 7.374 1.00 14.12 397 LYS A N 1
ATOM 2247 C CA . LYS A 1 279 ? -25.022 12.282 8.229 1.00 15.71 397 LYS A CA 1
ATOM 2248 C C . LYS A 1 279 ? -23.731 12.136 8.970 1.00 15.06 397 LYS A C 1
ATOM 2249 O O . LYS A 1 279 ? -22.969 13.082 9.084 1.00 19.03 397 LYS A O 1
ATOM 2255 N N . ARG A 1 280 ? -23.457 10.936 9.486 1.00 14.96 398 ARG A N 1
ATOM 2256 C CA A ARG A 1 280 ? -22.267 10.782 10.217 0.50 15.33 398 ARG A CA 1
ATOM 2257 C CA B ARG A 1 280 ? -22.253 10.742 10.243 0.50 17.11 398 ARG A CA 1
ATOM 2258 C C . ARG A 1 280 ? -20.998 10.963 9.391 1.00 16.59 398 ARG A C 1
ATOM 2259 O O . ARG A 1 280 ? -20.038 11.621 9.805 1.00 19.48 398 ARG A O 1
ATOM 2274 N N . TYR A 1 281 ? -21.020 10.400 8.200 1.00 15.88 399 TYR A N 1
ATOM 2275 C CA . TYR A 1 281 ? -19.853 10.511 7.268 1.00 17.02 399 TYR A CA 1
ATOM 2276 C C . TYR A 1 281 ? -19.701 11.851 6.604 1.00 19.12 399 TYR A C 1
ATOM 2277 O O . TYR A 1 281 ? -18.644 12.117 6.015 1.00 19.54 399 TYR A O 1
ATOM 2286 N N . GLU A 1 282 ? -20.628 12.762 6.738 1.00 18.84 400 GLU A N 1
ATOM 2287 C CA . GLU A 1 282 ? -20.377 14.137 6.295 1.00 21.95 400 GLU A CA 1
ATOM 2288 C C . GLU A 1 282 ? -19.318 14.795 7.132 1.00 23.39 400 GLU A C 1
ATOM 2289 O O . GLU A 1 282 ? -18.633 15.732 6.604 1.00 27.16 400 GLU A O 1
ATOM 2295 N N . THR A 1 283 ? -19.151 14.365 8.372 1.00 22.71 401 THR A N 1
ATOM 2296 C CA . THR A 1 283 ? -18.179 15.068 9.237 1.00 23.61 401 THR A CA 1
ATOM 2297 C C . THR A 1 283 ? -17.187 14.134 9.925 1.00 24.19 401 THR A C 1
ATOM 2298 O O . THR A 1 283 ? -16.159 14.588 10.357 1.00 29.25 401 THR A O 1
ATOM 2302 N N . LEU A 1 284 ? -17.430 12.830 9.939 1.00 21.71 402 LEU A N 1
ATOM 2303 C CA . LEU A 1 284 ? -16.429 11.933 10.528 1.00 21.44 402 LEU A CA 1
ATOM 2304 C C . LEU A 1 284 ? -15.149 12.024 9.732 1.00 19.36 402 LEU A C 1
ATOM 2305 O O . LEU A 1 284 ? -15.159 11.915 8.529 1.00 23.03 402 LEU A O 1
ATOM 2310 N N . GLU A 1 285 ? -14.023 12.207 10.416 1.00 23.42 403 GLU A N 1
ATOM 2311 C CA . GLU A 1 285 ? -12.754 12.289 9.710 1.00 21.88 403 GLU A CA 1
ATOM 2312 C C . GLU A 1 285 ? -12.299 10.903 9.270 1.00 22.60 403 GLU A C 1
ATOM 2313 O O . GLU A 1 285 ? -12.234 9.948 10.060 1.00 26.50 403 GLU A O 1
ATOM 2319 N N . VAL A 1 286 ? -12.059 10.762 7.954 1.00 20.34 404 VAL A N 1
ATOM 2320 C CA . VAL A 1 286 ? -11.571 9.511 7.360 1.00 19.82 404 VAL A CA 1
ATOM 2321 C C . VAL A 1 286 ? -10.464 9.882 6.420 1.00 21.33 404 VAL A C 1
ATOM 2322 O O . VAL A 1 286 ? -10.705 10.697 5.490 1.00 20.36 404 VAL A O 1
ATOM 2326 N N . ASP A 1 287 ? -9.312 9.227 6.567 1.00 22.18 405 ASP A N 1
ATOM 2327 C CA . ASP A 1 287 ? -8.160 9.491 5.724 1.00 22.65 405 ASP A CA 1
ATOM 2328 C C . ASP A 1 287 ? -8.163 8.625 4.482 1.00 19.80 405 ASP A C 1
ATOM 2329 O O . ASP A 1 287 ? -7.532 7.569 4.364 1.00 23.85 405 ASP A O 1
ATOM 2334 N N . VAL A 1 288 ? -9.069 9.005 3.580 1.00 21.00 406 VAL A N 1
ATOM 2335 C CA . VAL A 1 288 ? -9.263 8.245 2.342 1.00 17.52 406 VAL A CA 1
ATOM 2336 C C . VAL A 1 288 ? -7.971 8.269 1.478 1.00 18.31 406 VAL A C 1
ATOM 2337 O O . VAL A 1 288 ? -7.580 7.276 0.872 1.00 21.11 406 VAL A O 1
ATOM 2341 N N . ALA A 1 289 ? -7.278 9.394 1.505 1.00 19.72 407 ALA A N 1
ATOM 2342 C CA . ALA A 1 289 ? -6.034 9.539 0.721 1.00 20.70 407 ALA A CA 1
ATOM 2343 C C . ALA A 1 289 ? -4.992 8.522 1.129 1.00 25.21 407 ALA A C 1
ATOM 2344 O O . ALA A 1 289 ? -4.404 7.849 0.281 1.00 23.57 407 ALA A O 1
ATOM 2346 N N . SER A 1 290 ? -4.738 8.385 2.437 1.00 24.24 408 SER A N 1
ATOM 2347 C CA . SER A 1 290 ? -3.731 7.386 2.848 1.00 28.78 408 SER A CA 1
ATOM 2348 C C . SER A 1 290 ? -4.175 6.000 2.550 1.00 23.57 408 SER A C 1
ATOM 2349 O O . SER A 1 290 ? -3.328 5.161 2.114 1.00 28.67 408 SER A O 1
ATOM 2352 N N . TRP A 1 291 ? -5.486 5.707 2.751 1.00 25.49 409 TRP A N 1
ATOM 2353 C CA . TRP A 1 291 ? -5.979 4.390 2.473 1.00 24.16 409 TRP A CA 1
ATOM 2354 C C . TRP A 1 291 ? -5.709 4.064 0.979 1.00 22.58 409 TRP A C 1
ATOM 2355 O O . TRP A 1 291 ? -5.244 2.971 0.609 1.00 24.50 409 TRP A O 1
ATOM 2366 N N . PHE A 1 292 ? -6.108 5.001 0.127 1.00 21.89 410 PHE A N 1
ATOM 2367 C CA . PHE A 1 292 ? -5.986 4.781 -1.274 1.00 21.09 410 PHE A CA 1
ATOM 2368 C C . PHE A 1 292 ? -4.573 4.586 -1.803 1.00 23.79 410 PHE A C 1
ATOM 2369 O O . PHE A 1 292 ? -4.273 3.642 -2.541 1.00 24.13 410 PHE A O 1
ATOM 2377 N N . LYS A 1 293 ? -3.688 5.454 -1.344 1.00 26.79 411 LYS A N 1
ATOM 2378 C CA . LYS A 1 293 ? -2.292 5.313 -1.672 1.00 31.37 411 LYS A CA 1
ATOM 2379 C C . LYS A 1 293 ? -1.700 3.947 -1.248 1.00 33.49 411 LYS A C 1
ATOM 2380 O O . LYS A 1 293 ? -0.930 3.322 -2.009 1.00 33.23 411 LYS A O 1
ATOM 2386 N N . ASP A 1 294 ? -2.064 3.483 -0.052 1.00 31.92 412 ASP A N 1
ATOM 2387 C CA . ASP A 1 294 ? -1.516 2.265 0.505 1.00 42.34 412 ASP A CA 1
ATOM 2388 C C . ASP A 1 294 ? -2.030 1.090 -0.284 1.00 37.02 412 ASP A C 1
ATOM 2389 O O . ASP A 1 294 ? -1.256 0.186 -0.700 1.00 43.82 412 ASP A O 1
ATOM 2394 N N . VAL A 1 295 ? -3.336 1.090 -0.571 1.00 31.60 413 VAL A N 1
ATOM 2395 C CA . VAL A 1 295 ? -3.899 0.026 -1.380 1.00 29.75 413 VAL A CA 1
ATOM 2396 C C . VAL A 1 295 ? -3.318 -0.020 -2.787 1.00 29.06 413 VAL A C 1
ATOM 2397 O O . VAL A 1 295 ? -3.032 -1.112 -3.332 1.00 31.86 413 VAL A O 1
ATOM 2401 N N . MET A 1 296 ? -3.218 1.137 -3.415 1.00 31.02 414 MET A N 1
ATOM 2402 C CA . MET A 1 296 ? -2.773 1.164 -4.829 1.00 29.76 414 MET A CA 1
ATOM 2403 C C . MET A 1 296 ? -1.315 0.689 -4.939 1.00 33.03 414 MET A C 1
ATOM 2404 O O . MET A 1 296 ? -0.972 -0.100 -5.862 1.00 37.31 414 MET A O 1
ATOM 2409 N N . ALA A 1 297 ? -0.429 1.121 -4.008 1.00 30.72 415 ALA A N 1
ATOM 2410 C CA . ALA A 1 297 ? 0.919 0.640 -3.995 1.00 32.62 415 ALA A CA 1
ATOM 2411 C C . ALA A 1 297 ? 1.018 -0.896 -3.776 1.00 41.39 415 ALA A C 1
ATOM 2412 O O . ALA A 1 297 ? 1.817 -1.579 -4.464 1.00 46.17 415 ALA A O 1
ATOM 2414 N N . LYS A 1 298 ? 0.244 -1.414 -2.794 1.00 42.67 416 LYS A N 1
ATOM 2415 C CA . LYS A 1 298 ? 0.307 -2.844 -2.392 1.00 49.98 416 LYS A CA 1
ATOM 2416 C C . LYS A 1 298 ? -0.205 -3.773 -3.431 1.00 45.74 416 LYS A C 1
ATOM 2417 O O . LYS A 1 298 ? 0.281 -4.910 -3.528 1.00 70.01 416 LYS A O 1
ATOM 2423 N N . THR A 1 299 ? -1.166 -3.319 -4.227 1.00 57.35 417 THR A N 1
ATOM 2424 C CA . THR A 1 299 ? -1.710 -4.107 -5.341 1.00 64.50 417 THR A CA 1
ATOM 2425 C C . THR A 1 299 ? -1.082 -3.781 -6.730 1.00 53.01 417 THR A C 1
ATOM 2426 O O . THR A 1 299 ? -1.487 -4.389 -7.738 1.00 72.42 417 THR A O 1
ATOM 2430 N N . GLU A 1 300 ? -0.104 -2.831 -6.772 1.00 49.24 418 GLU A N 1
ATOM 2431 C CA . GLU A 1 300 ? 0.629 -2.422 -8.014 1.00 61.59 418 GLU A CA 1
ATOM 2432 C C . GLU A 1 300 ? 1.203 -3.574 -8.890 1.00 109.94 418 GLU A C 1
ATOM 2433 O O . GLU A 1 300 ? 1.059 -3.577 -10.125 1.00 156.15 418 GLU A O 1
ATOM 2439 N N . SER A 1 301 ? 1.894 -4.544 -8.311 1.00 96.63 419 SER A N 1
ATOM 2440 C CA . SER A 1 301 ? 2.564 -5.484 -9.217 1.00 110.46 419 SER A CA 1
ATOM 2441 C C . SER A 1 301 ? 1.852 -6.843 -9.331 1.00 125.21 419 SER A C 1
ATOM 2442 O O . SER A 1 301 ? 0.949 -6.941 -10.164 1.00 140.32 419 SER A O 1
ATOM 2445 N N . PRO A 1 302 ? 2.199 -7.871 -8.517 1.00 146.01 420 PRO A N 1
ATOM 2446 C CA . PRO A 1 302 ? 1.543 -9.159 -8.784 1.00 146.28 420 PRO A CA 1
ATOM 2447 C C . PRO A 1 302 ? 0.184 -9.298 -8.093 1.00 146.69 420 PRO A C 1
ATOM 2448 O O . PRO A 1 302 ? -0.782 -8.634 -8.482 1.00 157.37 420 PRO A O 1
ATOM 2452 N N . GLY A 1 306 ? 2.737 -13.034 -12.819 1.00 59.38 424 GLY A N 1
ATOM 2453 C CA . GLY A 1 306 ? 3.831 -13.949 -12.505 1.00 61.85 424 GLY A CA 1
ATOM 2454 C C . GLY A 1 306 ? 3.412 -15.415 -12.515 1.00 57.61 424 GLY A C 1
ATOM 2455 O O . GLY A 1 306 ? 4.230 -16.294 -12.289 1.00 66.09 424 GLY A O 1
ATOM 2456 N N . VAL A 1 307 ? 2.136 -15.681 -12.785 1.00 38.88 425 VAL A N 1
ATOM 2457 C CA . VAL A 1 307 ? 1.584 -17.023 -12.735 1.00 39.50 425 VAL A CA 1
ATOM 2458 C C . VAL A 1 307 ? 1.090 -17.602 -14.134 1.00 36.21 425 VAL A C 1
ATOM 2459 O O . VAL A 1 307 ? 0.217 -17.125 -14.746 1.00 33.82 425 VAL A O 1
ATOM 2463 N N . LEU A 1 308 ? 1.638 -18.674 -14.606 1.00 28.97 426 LEU A N 1
ATOM 2464 C CA . LEU A 1 308 ? 1.220 -19.251 -15.879 1.00 29.48 426 LEU A CA 1
ATOM 2465 C C . LEU A 1 308 ? -0.223 -19.822 -15.842 1.00 28.15 426 LEU A C 1
ATOM 2466 O O . LEU A 1 308 ? -0.606 -20.548 -14.901 1.00 32.52 426 LEU A O 1
ATOM 2471 N N . SER A 1 309 ? -1.014 -19.468 -16.847 1.00 25.62 427 SER A N 1
ATOM 2472 C CA . SER A 1 309 ? -2.414 -19.941 -16.958 1.00 31.97 427 SER A CA 1
ATOM 2473 C C . SER A 1 309 ? -2.449 -21.459 -17.174 1.00 39.78 427 SER A C 1
ATOM 2474 O O . SER A 1 309 ? -1.515 -22.049 -17.659 1.00 31.72 427 SER A O 1
ATOM 2477 N N . GLN A 1 310 ? -3.547 -22.062 -16.751 1.00 43.20 428 GLN A N 1
ATOM 2478 C CA . GLN A 1 310 ? -3.773 -23.503 -16.971 1.00 39.92 428 GLN A CA 1
ATOM 2479 C C . GLN A 1 310 ? -4.017 -23.840 -18.432 1.00 36.09 428 GLN A C 1
ATOM 2480 O O . GLN A 1 310 ? -4.738 -23.129 -19.095 1.00 34.35 428 GLN A O 1
ATOM 2486 N N . PRO A 1 311 ? -3.448 -24.958 -18.899 1.00 39.04 429 PRO A N 1
ATOM 2487 C CA . PRO A 1 311 ? -3.750 -25.452 -20.266 1.00 40.18 429 PRO A CA 1
ATOM 2488 C C . PRO A 1 311 ? -5.204 -25.918 -20.369 1.00 43.56 429 PRO A C 1
ATOM 2489 O O . PRO A 1 311 ? -5.753 -26.344 -19.366 1.00 45.07 429 PRO A O 1
ATOM 2493 N N . HIS A 1 312 ? -5.839 -25.760 -21.539 1.00 57.51 430 HIS A N 1
ATOM 2494 C CA . HIS A 1 312 ? -7.208 -26.298 -21.740 1.00 59.95 430 HIS A CA 1
ATOM 2495 C C . HIS A 1 312 ? -7.074 -27.838 -21.571 1.00 80.30 430 HIS A C 1
ATOM 2496 O O . HIS A 1 312 ? -6.044 -28.409 -21.982 1.00 101.14 430 HIS A O 1
ATOM 2503 N N . LEU A 1 313 ? -8.010 -28.494 -20.894 1.00 61.57 431 LEU A N 1
ATOM 2504 C CA . LEU A 1 313 ? -7.867 -29.972 -20.797 1.00 69.13 431 LEU A CA 1
ATOM 2505 C C . LEU A 1 313 ? -8.005 -30.613 -22.176 1.00 67.51 431 LEU A C 1
ATOM 2506 O O . LEU A 1 313 ? -8.809 -30.174 -22.994 1.00 54.42 431 LEU A O 1
ATOM 2511 N N . PRO A 1 314 ? -7.184 -31.638 -22.442 1.00 57.67 432 PRO A N 1
ATOM 2512 C CA . PRO A 1 314 ? -7.308 -32.285 -23.736 1.00 62.38 432 PRO A CA 1
ATOM 2513 C C . PRO A 1 314 ? -8.588 -33.078 -23.787 1.00 43.28 432 PRO A C 1
ATOM 2514 O O . PRO A 1 314 ? -9.165 -33.437 -22.737 1.00 48.74 432 PRO A O 1
ATOM 2518 N N . PHE A 1 315 ? -9.019 -33.341 -25.025 1.00 45.83 433 PHE A N 1
ATOM 2519 C CA . PHE A 1 315 ? -10.133 -34.241 -25.290 1.00 41.07 433 PHE A CA 1
ATOM 2520 C C . PHE A 1 315 ? -9.970 -35.536 -24.511 1.00 28.64 433 PHE A C 1
ATOM 2521 O O . PHE A 1 315 ? -8.895 -36.210 -24.458 1.00 30.50 433 PHE A O 1
ATOM 2529 N N . PHE A 1 316 ? -11.125 -35.942 -23.978 1.00 31.75 434 PHE A N 1
ATOM 2530 C CA . PHE A 1 316 ? -11.270 -37.232 -23.368 1.00 25.78 434 PHE A CA 1
ATOM 2531 C C . PHE A 1 316 ? -12.657 -37.799 -23.717 1.00 27.84 434 PHE A C 1
ATOM 2532 O O . PHE A 1 316 ? -13.687 -37.173 -23.488 1.00 35.88 434 PHE A O 1
ATOM 2540 N N . ARG A 1 317 ? -12.649 -39.049 -24.235 1.00 25.31 435 ARG A N 1
ATOM 2541 C CA . ARG A 1 317 ? -13.869 -39.766 -24.562 1.00 26.21 435 ARG A CA 1
ATOM 2542 C C . ARG A 1 317 ? -14.373 -40.398 -23.229 1.00 30.17 435 ARG A C 1
ATOM 2543 O O . ARG A 1 317 ? -13.745 -41.358 -22.699 1.00 36.52 435 ARG A O 1
ATOM 2551 N N . HIS A 1 318 ? -15.452 -39.807 -22.702 1.00 42.43 436 HIS A N 1
ATOM 2552 C CA . HIS A 1 318 ? -16.083 -40.259 -21.460 1.00 59.84 436 HIS A CA 1
ATOM 2553 C C . HIS A 1 318 ? -17.060 -41.391 -21.802 1.00 90.63 436 HIS A C 1
ATOM 2554 O O . HIS A 1 318 ? -17.797 -41.247 -22.781 1.00 84.57 436 HIS A O 1
#

Nearest PDB structures (foldseek):
  5y90-assembly1_A  TM=1.003E+00  e=9.319E-58  Homo sapiens
  5b2l-assembly1_A  TM=9.867E-01  e=1.545E-47  Homo sapiens
  6yfz-assembly1_A  TM=9.709E-01  e=4.389E-48  Homo sapiens
  6ib0-assembly1_A  TM=9.725E-01  e=4.334E-45  Homo sapiens
  7b7r-assembly2_B  TM=8.079E-01  e=2.060E-24  Homo sapiens

InterPro domains:
  IPR000719 Protein kinase domain [PF00069] (122-380)
  IPR000719 Protein kinase domain [PS50011] (120-380)
  IPR000719 Protein kinase domain [SM00220] (120-380)
  IPR008271 Serine/threonine-protein kinase, active site [PS00108] (239-251)
  IPR011009 Protein kinase-like domain superfamily [SSF56112] (113-384)
  IPR052468 Dual specificity MAP kinase kinase [PTHR47238] (1-411)

Sequence (304 aa):
TGYLTIGGQQRYQQAEINDLENLGEMMGSGTCGQVWKMRFRKTGHVIAVKKQMRRSGNKEENKRRILMMDLDVVVLKSHDCPYIVVQCFGTFITNNTDVFIAMELMMGGTTSAEKLKKRMQGPIPERILGKKMTVAIVKALYYLKEKHGVIHRDDVKPSNILLDERRGQQIKLCDFGISGAGCAAYMMAPERIDPPDPTKPDYDIRADVWSLGISLVELATGQFPYKNCKTDFEVLTKKVLQEEEPPPLLLPGHMGFSGDFQSFVKDCLTKDHRKRPKYNKKLLEHSFIKRRYETLEVDVASWFKDVMAKTESPGVLSQPHLPFFRH

Foldseek 3Di:
DKWFCPPNDIDDDDPVQWAFPAWADVPPDFTKTFTANPVPRDTWIKTKAWPPDDPVVVVQVVLLVVLQQVCPVQQAAKHWGTWDDDPTIIITTIHDQRDWLVNLLVLQLWADDLLLVLLQVLSVLSLQVCCCPVPVAQQQADARRQWTADLQLHIHGYSRSRRHVYQLLLFALCNLPNPDVVDPPPDNLRVLSSSLQRNLCRHGSHRQVPDDDDSVSSNCCNPPPQFDFRDPVPPDDPQRRVSSVLSSPRRSVRRDDSVVSCPRVSNVVSVPDDDPSNVVVVVSCVVSVDDDDDDDDDDDDDDD

B-factor: mean 32.5, std 28.0, range [9.88, 267.31]

Secondary structure (DSSP, 8-state):
-EEEEETTEEEEE-GGGSEEEEEE--SSSSEEEEEE-TTT--EEEEEEEETTS-HHHHHHHHHHHHHHHT-TT-TTBPPEEEEEE-SSEEEEEEPPPSEEHHHHHHHHTSPPPHHHHHHHHHHHHHHHHHHHHHH-------SGGGEEE-TTS-EEE-STTTT----GGG--HHHHS-S-TT-TT--THHHHHHHHHHHHHHHHTS-SSTT--SHHHHHHHHHHSPP-PPPSSS---HHHHHHHHHHT-SSGGGSPPHHHHTTSHHHHHHHHS---HHHHHHHHHHHHS----PPPPPPPP---